Protein AF-A0A952R8V4-F1 (afdb_monomer)

Sequence (215 aa):
MGPVTSKQLRRLVESTWLELTPWLGNRAKLFELPHPEQQVLFELGYRLRENIRSLSSDPNWDRLYFDASTASSPLVHAREAPDRRPHLRIETRKLLGVPQASREHPDLAIELAVLRACPELVDYDDDGYPRLQRWTPISMLAQGRSLDESVAYLTQLGRQGVEGYLFVLYSNLAARVTSVDTRNIASWASWLPVEVNGARVSGLTWTSRHFKPRA

Solvent-accessible surface area (backbone atoms only — not comparable to full-atom values): 12730 Å² total; per-residue (Å²): 133,75,58,59,47,74,69,55,53,49,52,49,52,54,49,49,48,60,64,44,44,30,60,50,54,76,38,67,71,50,72,72,44,90,62,35,50,58,59,51,50,50,53,50,52,52,51,46,50,56,58,46,41,77,72,41,95,49,87,81,73,80,51,74,45,72,48,53,84,48,73,70,69,96,79,76,88,70,86,91,72,82,73,52,70,55,36,42,34,35,58,44,47,80,52,45,70,48,79,90,67,97,61,102,67,54,54,31,41,38,41,62,44,70,44,52,59,58,68,91,71,78,49,59,43,98,87,71,47,46,71,88,44,100,58,84,76,60,53,65,69,61,52,48,52,54,49,53,51,53,52,52,50,36,52,52,41,5,71,74,60,16,35,23,37,40,39,36,39,40,37,29,84,66,78,64,83,51,75,65,52,52,54,60,61,56,73,74,53,79,71,42,75,29,50,39,99,88,40,74,38,84,47,36,34,32,38,74,48,80,34,66,43,70,132

pLDDT: mean 71.55, std 15.73, range [29.42, 93.5]

Foldseek 3Di:
DAFQDPVNLVVLLVVLVLVLLQVVLVCLVCLLDQQSQVVSVVSSLVSSLVSVCVVAPDVPDDQWDWPCVQVDDPPPPDDDDPRPRIKIAGARCVSRVHPPDDDPHHQEIEAEQEAEDAQPDQCADPVGHRPVGPYHDDDNVNSLVSVVVLVVVQQVVLQVQHKYKYKYKWFYPVLDQDPVNVVSVVVVDDWDFRDHPNHTRRRITIDMDIRHRDD

Mean predicted aligned error: 10.77 Å

Structure (mmCIF, N/CA/C/O backbone):
data_AF-A0A952R8V4-F1
#
_entry.id   AF-A0A952R8V4-F1
#
loop_
_atom_site.group_PDB
_atom_site.id
_atom_site.type_symbol
_atom_site.label_atom_id
_atom_site.label_alt_id
_atom_site.label_comp_id
_atom_site.label_asym_id
_atom_site.label_entity_id
_atom_site.label_seq_id
_atom_site.pdbx_PDB_ins_code
_atom_site.Cartn_x
_atom_site.Cartn_y
_atom_site.Cartn_z
_atom_site.occupancy
_atom_site.B_iso_or_equiv
_atom_site.auth_seq_id
_atom_site.auth_comp_id
_atom_site.auth_asym_id
_atom_site.auth_atom_id
_atom_site.pdbx_PDB_model_num
ATOM 1 N N . MET A 1 1 ? 9.732 7.764 -28.795 1.00 54.06 1 MET A N 1
ATOM 2 C CA . MET A 1 1 ? 10.025 7.566 -27.359 1.00 54.06 1 MET A CA 1
ATOM 3 C C . MET A 1 1 ? 10.733 6.228 -27.218 1.00 54.06 1 MET A C 1
ATOM 5 O O . MET A 1 1 ? 10.348 5.302 -27.917 1.00 54.06 1 MET A O 1
ATOM 9 N N . GLY A 1 2 ? 11.820 6.157 -26.444 1.00 54.28 2 GLY A N 1
ATOM 10 C CA . GLY A 1 2 ? 12.528 4.893 -26.198 1.00 54.28 2 GLY A CA 1
ATOM 11 C C . GLY A 1 2 ? 11.755 3.983 -25.233 1.00 54.28 2 GLY A C 1
ATOM 12 O O . GLY A 1 2 ? 10.787 4.449 -24.629 1.00 54.28 2 GLY A O 1
ATOM 13 N N . PRO A 1 3 ? 12.167 2.713 -25.076 1.00 63.56 3 PRO A N 1
ATOM 14 C CA . PRO A 1 3 ? 11.554 1.809 -24.110 1.00 63.56 3 PRO A CA 1
ATOM 15 C C . PRO A 1 3 ? 11.656 2.380 -22.691 1.00 63.56 3 PRO A C 1
ATOM 17 O O . PRO A 1 3 ? 12.665 2.992 -22.326 1.00 63.56 3 PRO A O 1
ATOM 20 N N . VAL A 1 4 ? 10.610 2.174 -21.888 1.00 67.38 4 VAL A N 1
ATOM 21 C CA . VAL A 1 4 ? 10.634 2.509 -20.457 1.00 67.38 4 VAL A CA 1
ATOM 22 C C . VAL A 1 4 ? 11.780 1.718 -19.813 1.00 67.38 4 VAL A C 1
ATOM 24 O O . VAL A 1 4 ? 12.114 0.629 -20.257 1.00 67.38 4 VAL A O 1
ATOM 27 N N . THR A 1 5 ? 12.440 2.256 -18.793 1.00 73.12 5 THR A N 1
ATOM 28 C CA . THR A 1 5 ? 13.481 1.546 -18.027 1.00 73.12 5 THR A CA 1
ATOM 29 C C . THR A 1 5 ? 12.949 1.144 -16.652 1.00 73.12 5 THR A C 1
ATOM 31 O O . THR A 1 5 ? 12.085 1.832 -16.107 1.00 73.12 5 THR A O 1
ATOM 34 N N . SER A 1 6 ? 13.513 0.112 -16.011 1.00 73.38 6 SER A N 1
ATOM 35 C CA . SER A 1 6 ? 13.136 -0.268 -14.631 1.00 73.38 6 SER A CA 1
ATOM 36 C C . SER A 1 6 ? 13.289 0.897 -13.644 1.00 73.38 6 SER A C 1
ATOM 38 O O . SER A 1 6 ? 12.486 1.078 -12.735 1.00 73.38 6 SER A O 1
ATOM 40 N N . LYS A 1 7 ? 14.277 1.776 -13.867 1.00 81.00 7 LYS A N 1
ATOM 41 C CA . LYS A 1 7 ? 14.461 3.002 -13.076 1.00 81.00 7 LYS A CA 1
ATOM 42 C C . LYS A 1 7 ? 13.316 4.004 -13.262 1.00 81.00 7 LYS A C 1
ATOM 44 O O . LYS A 1 7 ? 12.927 4.654 -12.294 1.00 81.00 7 LYS A O 1
ATOM 49 N N . GLN A 1 8 ? 12.807 4.167 -14.484 1.00 81.94 8 GLN A N 1
ATOM 50 C CA . GLN A 1 8 ? 11.647 5.024 -14.749 1.00 81.94 8 GLN A CA 1
ATOM 51 C C . GLN A 1 8 ? 10.378 4.426 -14.147 1.00 81.94 8 GLN A C 1
ATOM 53 O O . GLN A 1 8 ? 9.638 5.153 -13.495 1.00 81.94 8 GLN A O 1
ATOM 58 N N . LEU A 1 9 ? 10.179 3.113 -14.281 1.00 79.19 9 LEU A N 1
ATOM 59 C CA . LEU A 1 9 ? 9.047 2.411 -13.678 1.00 79.19 9 LEU A CA 1
ATOM 60 C C . LEU A 1 9 ? 9.041 2.547 -12.149 1.00 79.19 9 LEU A C 1
ATOM 62 O O . LEU A 1 9 ? 8.014 2.867 -11.566 1.00 79.19 9 LEU A O 1
ATOM 66 N N . ARG A 1 10 ? 10.200 2.395 -11.503 1.00 83.38 10 ARG A N 1
ATOM 67 C CA . ARG A 1 10 ? 10.364 2.634 -10.063 1.00 83.38 10 ARG A CA 1
ATOM 68 C C . ARG A 1 10 ? 9.923 4.029 -9.646 1.00 83.38 10 ARG A C 1
ATOM 70 O O . ARG A 1 10 ? 9.101 4.170 -8.749 1.00 83.38 10 ARG A O 1
ATOM 77 N N . ARG A 1 11 ? 10.449 5.053 -10.322 1.00 88.12 11 ARG A N 1
ATOM 78 C CA . ARG A 1 11 ? 10.087 6.448 -10.039 1.00 88.12 11 ARG A CA 1
ATOM 79 C C . ARG A 1 11 ? 8.596 6.688 -10.223 1.00 88.12 11 ARG A C 1
ATOM 81 O O . ARG A 1 11 ? 8.016 7.419 -9.436 1.00 88.12 11 ARG A O 1
ATOM 88 N N . LEU A 1 12 ? 8.001 6.058 -11.233 1.00 89.44 12 LEU A N 1
ATOM 89 C CA . LEU A 1 12 ? 6.574 6.142 -11.503 1.00 89.44 12 LEU A CA 1
ATOM 90 C C . LEU A 1 12 ? 5.739 5.515 -10.387 1.00 89.44 12 LEU A C 1
ATOM 92 O O . LEU A 1 12 ? 4.734 6.080 -9.975 1.00 89.44 12 LEU A O 1
ATOM 96 N N . VAL A 1 13 ? 6.145 4.348 -9.894 1.00 90.06 13 VAL A N 1
ATOM 97 C CA . VAL A 1 13 ? 5.454 3.650 -8.804 1.00 90.06 13 VAL A CA 1
ATOM 98 C C . VAL A 1 13 ? 5.544 4.454 -7.512 1.00 90.06 13 VAL A C 1
ATOM 100 O O . VAL A 1 13 ? 4.526 4.678 -6.861 1.00 90.06 13 VAL A O 1
ATOM 103 N N . GLU A 1 14 ? 6.736 4.950 -7.182 1.00 89.94 14 GLU A N 1
ATOM 104 C CA . GLU A 1 14 ? 6.959 5.821 -6.027 1.00 89.94 14 GLU A CA 1
ATOM 105 C C . GLU A 1 14 ? 6.158 7.128 -6.142 1.00 89.94 14 GLU A C 1
ATOM 107 O O . GLU A 1 14 ? 5.474 7.501 -5.192 1.00 89.94 14 GLU A O 1
ATOM 112 N N . SER A 1 15 ? 6.168 7.800 -7.301 1.00 91.75 15 SER A N 1
ATOM 113 C CA . SER A 1 15 ? 5.413 9.046 -7.497 1.00 91.75 15 SER A CA 1
ATOM 114 C C . SER A 1 15 ? 3.908 8.814 -7.433 1.00 91.75 15 SER A C 1
ATOM 116 O O . SER A 1 15 ? 3.206 9.552 -6.750 1.00 91.75 15 SER A O 1
ATOM 118 N N . THR A 1 16 ? 3.415 7.746 -8.064 1.00 93.50 16 THR A N 1
ATOM 119 C CA . THR A 1 16 ? 1.987 7.408 -8.057 1.00 93.50 16 THR A CA 1
ATOM 120 C C . THR A 1 16 ? 1.508 7.079 -6.645 1.00 93.50 16 THR A C 1
ATOM 122 O O . THR A 1 16 ? 0.415 7.482 -6.248 1.00 93.50 16 THR A O 1
ATOM 125 N N . TRP A 1 17 ? 2.330 6.386 -5.852 1.00 92.62 17 TRP A N 1
ATOM 126 C CA . TRP A 1 17 ? 2.036 6.153 -4.443 1.00 92.62 17 TRP A CA 1
ATOM 127 C C . TRP A 1 17 ? 1.991 7.464 -3.648 1.00 92.62 17 TRP A C 1
ATOM 129 O O . TRP A 1 17 ? 1.030 7.712 -2.919 1.00 92.62 17 TRP A O 1
ATOM 139 N N . LEU A 1 18 ? 2.981 8.341 -3.830 1.00 90.00 18 LEU A N 1
ATOM 140 C CA . LEU A 1 18 ? 3.010 9.652 -3.177 1.00 90.00 18 LEU A CA 1
ATOM 141 C C . LEU A 1 18 ? 1.796 10.514 -3.554 1.00 90.00 18 LEU A C 1
ATOM 143 O O . LEU A 1 18 ? 1.233 11.161 -2.680 1.00 90.00 18 LEU A O 1
ATOM 147 N N . GLU A 1 19 ? 1.327 10.467 -4.800 1.00 90.62 19 GLU A N 1
ATOM 148 C CA . GLU A 1 19 ? 0.097 11.140 -5.251 1.00 90.62 19 GLU A CA 1
ATOM 149 C C . GLU A 1 19 ? -1.181 10.524 -4.660 1.00 90.62 19 GLU A C 1
ATOM 151 O O . GLU A 1 19 ? -2.186 11.216 -4.457 1.00 90.62 19 GLU A O 1
ATOM 156 N N . LEU A 1 20 ? -1.174 9.213 -4.410 1.00 91.75 20 LEU A N 1
ATOM 157 C CA . LEU A 1 20 ? -2.295 8.486 -3.824 1.00 91.75 20 LEU A CA 1
ATOM 158 C C . LEU A 1 20 ? -2.437 8.764 -2.321 1.00 91.75 20 LEU A C 1
ATOM 160 O O . LEU A 1 20 ? -3.557 8.882 -1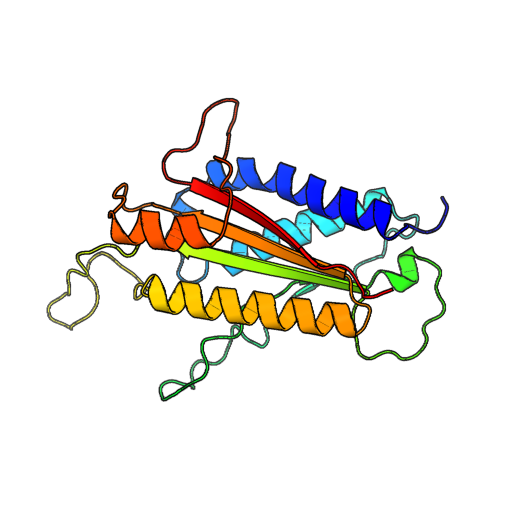.824 1.00 91.75 20 LEU A O 1
ATOM 164 N N . THR A 1 21 ? -1.331 8.896 -1.583 1.00 88.50 21 THR A N 1
ATOM 165 C CA . THR A 1 21 ? -1.388 9.031 -0.115 1.00 88.50 21 THR A CA 1
ATOM 166 C C . THR A 1 21 ? -2.237 10.217 0.393 1.00 88.50 21 THR A C 1
ATOM 168 O O . THR A 1 21 ? -3.061 9.980 1.280 1.00 88.50 21 THR A O 1
ATOM 171 N N . PRO A 1 22 ? -2.208 11.439 -0.186 1.00 87.88 22 PRO A N 1
ATOM 172 C CA . PRO A 1 22 ? -3.130 12.513 0.204 1.00 87.88 22 PRO A CA 1
ATOM 173 C C . PRO A 1 22 ? -4.601 12.196 -0.107 1.00 87.88 22 PRO A C 1
ATOM 175 O O . PRO A 1 22 ? -5.515 12.558 0.636 1.00 87.88 22 PRO A O 1
ATOM 178 N N . TRP A 1 23 ? -4.876 11.489 -1.204 1.00 89.19 23 TRP A N 1
ATOM 179 C CA . TRP A 1 23 ? -6.239 11.072 -1.552 1.00 89.19 23 TRP A CA 1
ATOM 180 C C . TRP A 1 23 ? -6.808 10.078 -0.528 1.00 89.19 23 TRP A C 1
ATOM 182 O O . TRP A 1 23 ? -8.004 10.135 -0.225 1.00 89.19 23 TRP A O 1
ATOM 192 N N . LEU A 1 24 ? -5.951 9.221 0.042 1.00 89.56 24 LEU A N 1
ATOM 193 C CA . LEU A 1 24 ? -6.304 8.301 1.12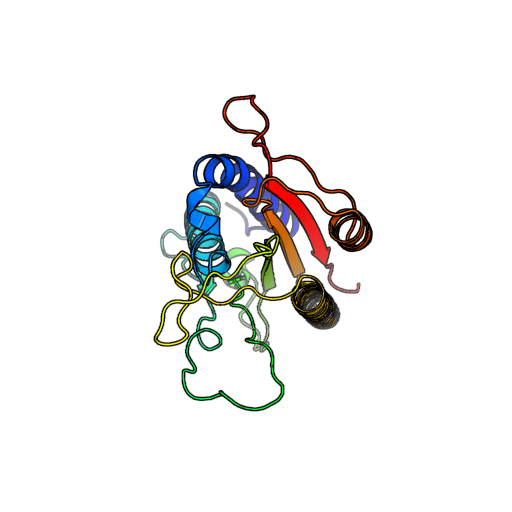9 1.00 89.56 24 LEU A CA 1
ATOM 194 C C . LEU A 1 24 ? -6.583 9.045 2.435 1.00 89.56 24 LEU A C 1
ATOM 196 O O . LEU A 1 24 ? -7.553 8.733 3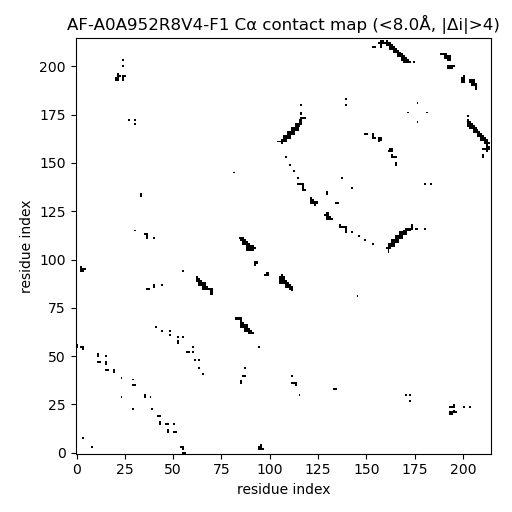.121 1.00 89.56 24 LEU A O 1
ATOM 200 N N . GLY A 1 25 ? -5.784 10.067 2.745 1.00 85.88 25 GLY A N 1
ATOM 201 C CA . GLY A 1 25 ? -5.995 10.912 3.919 1.00 85.88 25 GLY A CA 1
ATOM 202 C C . GLY A 1 25 ? -7.352 11.632 3.929 1.00 85.88 25 GLY A C 1
ATOM 203 O O . GLY A 1 25 ? -7.946 11.818 4.986 1.00 85.88 25 GLY A O 1
ATOM 204 N N . ASN A 1 26 ? -7.896 11.955 2.750 1.00 86.50 26 ASN A N 1
ATOM 205 C CA . ASN A 1 26 ? -9.242 12.522 2.590 1.00 86.50 26 ASN A CA 1
ATOM 206 C C . ASN A 1 26 ? -10.382 11.494 2.730 1.00 86.50 26 ASN A C 1
ATOM 208 O O . ASN A 1 26 ? -11.556 11.862 2.706 1.00 86.50 26 ASN A O 1
ATOM 212 N N . ARG A 1 27 ? -10.067 10.198 2.839 1.00 87.00 27 ARG A N 1
ATOM 213 C CA . ARG A 1 27 ? -11.041 9.099 2.872 1.00 87.00 27 ARG A CA 1
ATOM 214 C C . ARG A 1 27 ? -10.872 8.240 4.115 1.00 87.00 27 ARG A C 1
ATOM 216 O O . ARG A 1 27 ? -10.745 7.026 4.016 1.00 87.00 27 ARG A O 1
ATOM 223 N N . ALA A 1 28 ? -10.943 8.850 5.295 1.00 75.75 28 ALA A N 1
ATOM 224 C CA . ALA A 1 28 ? -10.857 8.119 6.563 1.00 75.75 28 ALA A CA 1
ATOM 225 C C . ALA A 1 28 ? -11.823 6.912 6.629 1.00 75.75 28 ALA A C 1
ATOM 227 O O . ALA A 1 28 ? -11.421 5.822 7.027 1.00 75.75 28 ALA A O 1
ATOM 228 N N . LYS A 1 29 ? -13.052 7.063 6.110 1.00 79.25 29 LYS A N 1
ATOM 229 C CA . LYS A 1 29 ? -14.065 5.991 6.063 1.00 79.25 29 LYS A CA 1
ATOM 230 C C . LYS A 1 29 ? -13.691 4.793 5.185 1.00 79.25 29 LYS A C 1
ATOM 232 O O . LYS A 1 29 ? -14.264 3.724 5.348 1.00 79.25 29 LYS A O 1
ATOM 237 N N . LEU A 1 30 ? -12.736 4.935 4.259 1.00 84.75 30 LEU A N 1
ATOM 238 C CA . LEU A 1 30 ? -12.254 3.808 3.452 1.00 84.75 30 LEU A CA 1
ATOM 239 C C . LEU A 1 30 ? -11.695 2.701 4.350 1.00 84.75 30 LEU A C 1
ATOM 241 O O . LEU A 1 30 ? -11.883 1.526 4.057 1.00 84.75 30 LEU A O 1
ATOM 245 N N . PHE A 1 31 ? -11.059 3.062 5.465 1.00 81.50 31 PHE A N 1
ATOM 246 C CA . PHE A 1 31 ? -10.441 2.104 6.382 1.00 81.50 31 PHE A CA 1
ATOM 247 C C . PHE A 1 31 ? -11.451 1.398 7.307 1.00 81.50 31 PHE A C 1
ATOM 249 O O . PHE A 1 31 ? -11.086 0.436 7.987 1.00 81.50 31 PHE A O 1
ATOM 256 N N . GLU A 1 32 ? -12.722 1.818 7.282 1.00 77.25 32 GLU A N 1
ATOM 257 C CA . GLU A 1 32 ? -13.848 1.141 7.943 1.00 77.25 32 GLU A CA 1
ATOM 258 C C . GLU A 1 32 ? -14.401 -0.031 7.113 1.00 77.25 32 GLU A C 1
ATOM 260 O O . GLU A 1 32 ? -15.166 -0.841 7.637 1.00 77.25 32 GLU A O 1
ATOM 265 N N . LEU A 1 33 ? -14.025 -0.140 5.830 1.00 77.62 33 LEU A N 1
ATOM 266 C CA . LEU A 1 33 ? -14.436 -1.242 4.955 1.00 77.62 33 LEU A CA 1
ATOM 267 C C . LEU A 1 33 ? -13.859 -2.585 5.442 1.00 77.62 33 LEU A C 1
ATOM 269 O O . LEU A 1 33 ? -12.814 -2.591 6.084 1.00 77.62 33 LEU A O 1
ATOM 273 N N . PRO A 1 34 ? -14.458 -3.742 5.105 1.00 73.75 34 PRO A N 1
ATOM 274 C CA . PRO A 1 34 ? -13.883 -5.047 5.452 1.00 73.75 34 PRO A CA 1
ATOM 275 C C . PRO A 1 34 ? -12.489 -5.268 4.838 1.00 73.75 34 PRO A C 1
ATOM 277 O O . PRO A 1 34 ? -11.565 -5.659 5.555 1.00 73.75 34 PRO A O 1
ATOM 280 N N . HIS A 1 35 ? -12.335 -4.909 3.556 1.00 75.88 35 HIS A N 1
ATOM 281 C CA . HIS A 1 35 ? -11.120 -5.079 2.744 1.00 75.88 35 HIS A CA 1
ATOM 282 C C . HIS A 1 35 ? -10.644 -3.745 2.136 1.00 75.88 35 HIS A C 1
ATOM 284 O O . HIS A 1 35 ? -10.730 -3.545 0.919 1.00 75.88 35 HIS A O 1
ATOM 290 N N . PRO A 1 36 ? -10.182 -2.780 2.954 1.00 81.06 36 PRO A N 1
ATOM 291 C CA . PRO A 1 36 ? -9.735 -1.476 2.465 1.00 81.06 36 PRO A CA 1
ATOM 292 C C . PRO A 1 36 ? -8.596 -1.591 1.444 1.00 81.06 36 PRO A C 1
ATOM 294 O O . PRO A 1 36 ? -8.536 -0.810 0.496 1.00 81.06 36 PRO A O 1
ATOM 297 N N . GLU A 1 37 ? -7.724 -2.589 1.596 1.00 82.38 37 GLU A N 1
ATOM 298 C CA . GLU A 1 37 ? -6.598 -2.867 0.708 1.00 82.38 37 GLU A CA 1
ATOM 299 C C . GLU A 1 37 ? -7.014 -3.028 -0.759 1.00 82.38 37 GLU A C 1
ATOM 301 O O . GLU A 1 37 ? -6.308 -2.545 -1.643 1.00 82.38 37 GLU A O 1
ATOM 306 N N . GLN A 1 38 ? -8.181 -3.620 -1.032 1.00 81.00 38 GLN A N 1
ATOM 307 C CA . GLN A 1 38 ? -8.691 -3.797 -2.394 1.00 81.00 38 GLN A CA 1
ATOM 308 C C . GLN A 1 38 ? -8.974 -2.453 -3.059 1.00 81.00 38 GLN A C 1
ATOM 310 O O . GLN A 1 38 ? -8.539 -2.209 -4.183 1.00 81.00 38 GLN A O 1
ATOM 315 N N . GLN A 1 39 ? -9.661 -1.557 -2.348 1.00 85.31 39 GLN A N 1
ATOM 316 C CA . GLN A 1 39 ? -10.002 -0.238 -2.869 1.00 85.31 39 GLN A CA 1
ATOM 317 C C . GLN A 1 39 ? -8.749 0.617 -3.092 1.00 85.31 39 GLN A C 1
ATOM 319 O O . GLN A 1 39 ? -8.663 1.335 -4.089 1.00 85.31 39 GLN A O 1
ATOM 324 N N . VAL A 1 40 ? -7.767 0.531 -2.187 1.00 87.81 40 VAL A N 1
ATOM 325 C CA . VAL A 1 40 ? -6.491 1.244 -2.340 1.00 87.81 40 VAL A CA 1
ATOM 326 C C . VAL A 1 40 ? -5.701 0.707 -3.532 1.00 87.81 40 VAL A C 1
ATOM 328 O O . VAL A 1 40 ? -5.197 1.497 -4.326 1.00 87.81 40 VAL A O 1
ATOM 331 N N . LEU A 1 41 ? -5.606 -0.615 -3.691 1.00 85.69 41 LEU A N 1
ATOM 332 C CA . LEU A 1 41 ? -4.908 -1.223 -4.826 1.00 85.69 41 LEU A CA 1
ATOM 333 C C . LEU A 1 41 ? -5.604 -0.941 -6.157 1.00 85.69 41 LEU A C 1
ATOM 335 O O . LEU A 1 41 ? -4.921 -0.738 -7.158 1.00 85.69 41 LEU A O 1
ATOM 339 N N . PHE A 1 42 ? -6.937 -0.893 -6.177 1.00 85.25 42 PHE A N 1
ATOM 340 C CA . PHE A 1 42 ? -7.693 -0.515 -7.367 1.00 85.25 42 PHE A CA 1
ATOM 341 C C . PHE A 1 42 ? -7.378 0.922 -7.793 1.00 85.25 42 PHE A C 1
ATOM 343 O O . PHE A 1 42 ? -7.048 1.163 -8.953 1.00 85.25 42 PHE A O 1
ATOM 350 N N . GLU A 1 43 ? -7.411 1.867 -6.851 1.00 90.25 43 GLU A N 1
ATOM 351 C CA . GLU A 1 43 ? -7.067 3.267 -7.115 1.00 90.25 43 GLU A CA 1
ATOM 352 C C . GLU A 1 43 ? -5.592 3.416 -7.531 1.00 90.25 43 GLU A C 1
ATOM 354 O O . GLU A 1 43 ? -5.283 4.135 -8.483 1.00 90.25 43 GLU A O 1
ATOM 359 N N . LEU A 1 44 ? -4.674 2.698 -6.873 1.00 90.56 44 LEU A N 1
ATOM 360 C CA . LEU A 1 44 ? -3.262 2.659 -7.256 1.00 90.56 44 LEU A CA 1
ATOM 361 C C . LEU A 1 44 ? -3.094 2.134 -8.686 1.00 90.56 44 LEU A C 1
ATOM 363 O O . LEU A 1 44 ? -2.401 2.750 -9.491 1.00 90.56 44 LEU A O 1
ATOM 367 N N . GLY A 1 45 ? -3.755 1.025 -9.020 1.00 87.44 45 GLY A N 1
ATOM 368 C CA . GLY A 1 45 ? -3.731 0.437 -10.355 1.00 87.44 45 GLY A CA 1
ATOM 369 C C . GLY A 1 45 ? -4.306 1.368 -11.419 1.00 87.44 45 GLY A C 1
ATOM 370 O O . GLY A 1 45 ? -3.721 1.498 -12.492 1.00 87.44 45 GLY A O 1
ATOM 371 N N . TYR A 1 46 ? -5.401 2.068 -11.115 1.00 87.56 46 TYR A N 1
ATOM 372 C CA . TYR A 1 46 ? -5.980 3.076 -12.001 1.00 87.56 46 TYR A CA 1
ATOM 373 C C . TYR A 1 46 ? -4.979 4.196 -12.316 1.00 87.56 46 TYR A C 1
ATOM 375 O O . TYR A 1 46 ? -4.714 4.474 -13.484 1.00 87.56 46 TYR A O 1
ATOM 383 N N . ARG A 1 47 ? -4.358 4.792 -11.293 1.00 90.81 47 ARG A N 1
ATOM 384 C CA . ARG A 1 47 ? -3.386 5.878 -11.490 1.00 90.81 47 ARG A CA 1
ATOM 385 C C . ARG A 1 47 ? -2.118 5.409 -12.186 1.00 90.81 47 ARG A C 1
ATOM 387 O O . ARG A 1 47 ? -1.621 6.099 -13.068 1.00 90.81 47 ARG A O 1
ATOM 394 N N . LEU A 1 48 ? -1.623 4.218 -11.841 1.00 88.62 48 LEU A N 1
ATOM 395 C CA . LEU A 1 48 ? -0.490 3.605 -12.533 1.00 88.62 48 LEU A CA 1
ATOM 396 C C . LEU A 1 48 ? -0.800 3.409 -14.015 1.00 88.62 48 LEU A C 1
ATOM 398 O O . LEU A 1 48 ? 0.061 3.672 -14.845 1.00 88.62 48 LEU A O 1
ATOM 402 N N . ARG A 1 49 ? -2.020 2.993 -14.368 1.00 85.44 49 ARG A N 1
ATOM 403 C CA . ARG A 1 49 ? -2.430 2.838 -15.768 1.00 85.44 49 ARG A CA 1
ATOM 404 C C . ARG A 1 49 ? -2.332 4.156 -16.529 1.00 85.44 49 ARG A C 1
ATOM 406 O O . ARG A 1 49 ? -1.702 4.197 -17.582 1.00 85.44 49 ARG A O 1
ATOM 413 N N . GLU A 1 50 ? -2.909 5.221 -15.986 1.00 86.12 50 GLU A N 1
ATOM 414 C CA . GLU A 1 50 ? -2.886 6.552 -16.604 1.00 86.12 50 GLU A CA 1
ATOM 415 C C . GLU A 1 50 ? -1.455 7.101 -16.714 1.00 86.12 50 GLU A C 1
ATOM 417 O O . GLU A 1 50 ? -1.026 7.559 -17.777 1.00 86.12 50 GLU A O 1
ATOM 422 N N . ASN A 1 51 ? -0.666 6.954 -15.649 1.00 86.44 51 ASN A N 1
ATOM 423 C CA . ASN A 1 51 ? 0.721 7.403 -15.599 1.00 86.44 51 ASN A CA 1
ATOM 424 C C . ASN A 1 51 ? 1.646 6.591 -16.525 1.00 86.44 51 ASN A C 1
ATOM 426 O O . ASN A 1 51 ? 2.588 7.138 -17.091 1.00 86.44 51 ASN A O 1
ATOM 430 N N . ILE A 1 52 ? 1.395 5.294 -16.730 1.00 82.19 52 ILE A N 1
ATOM 431 C CA . ILE A 1 52 ? 2.161 4.481 -17.685 1.00 82.19 52 ILE A CA 1
ATOM 432 C C . ILE A 1 52 ? 1.762 4.818 -19.124 1.00 82.19 52 ILE A C 1
ATOM 434 O O . ILE A 1 52 ? 2.638 4.917 -19.982 1.00 82.19 52 ILE A O 1
ATOM 438 N N . ARG A 1 53 ? 0.471 5.037 -19.401 1.00 80.00 53 ARG A N 1
ATOM 439 C CA . ARG A 1 53 ? -0.006 5.448 -20.732 1.00 80.00 53 ARG A CA 1
ATOM 440 C C . ARG A 1 53 ? 0.618 6.759 -21.193 1.00 80.00 53 ARG A C 1
ATOM 442 O O . ARG A 1 53 ? 0.960 6.867 -22.361 1.00 80.00 53 ARG A O 1
ATOM 449 N N . SER A 1 54 ? 0.827 7.720 -20.292 1.00 78.88 54 SER A N 1
ATOM 450 C CA . SER A 1 54 ? 1.490 8.986 -20.640 1.00 78.88 54 SER A CA 1
ATOM 451 C C . SER A 1 54 ? 2.985 8.833 -20.969 1.00 78.88 54 SER A C 1
ATOM 453 O O . SER A 1 54 ? 3.549 9.668 -21.676 1.00 78.88 54 SER A O 1
ATOM 455 N N . LEU A 1 55 ? 3.625 7.758 -20.493 1.00 74.88 55 LEU A N 1
ATOM 456 C CA . LEU A 1 55 ? 5.029 7.425 -20.765 1.00 74.88 55 LEU A CA 1
ATOM 457 C C . LEU A 1 55 ? 5.212 6.448 -21.935 1.00 74.88 55 LEU A C 1
ATOM 459 O O . LEU A 1 55 ? 6.309 6.339 -22.487 1.00 74.88 55 LEU A O 1
ATOM 463 N N . SER A 1 56 ? 4.161 5.712 -22.280 1.00 71.44 56 SER A N 1
ATOM 464 C CA . SER A 1 56 ? 4.143 4.715 -23.341 1.00 71.44 56 SER A CA 1
ATOM 465 C C . SER A 1 56 ? 3.776 5.360 -24.675 1.00 71.44 56 SER A C 1
ATOM 467 O O . SER A 1 56 ? 2.861 6.170 -24.759 1.00 71.44 56 SER A O 1
ATOM 469 N N . SER A 1 57 ? 4.434 4.944 -25.757 1.00 65.88 57 SER A N 1
ATOM 470 C CA . SER A 1 57 ? 3.968 5.260 -27.114 1.00 65.88 57 SER A CA 1
ATOM 471 C C . SER A 1 57 ? 2.837 4.339 -27.594 1.00 65.88 57 SER A C 1
ATOM 473 O O . SER A 1 57 ? 2.329 4.537 -28.693 1.00 65.88 57 SER A O 1
ATOM 475 N N . ASP A 1 58 ? 2.472 3.319 -26.809 1.00 69.12 58 ASP A N 1
ATOM 476 C CA . ASP A 1 58 ? 1.348 2.416 -27.075 1.00 69.12 58 ASP A CA 1
ATOM 477 C C . ASP A 1 58 ? 0.109 2.850 -26.263 1.00 69.12 58 ASP A C 1
ATOM 479 O O . ASP A 1 58 ? 0.082 2.633 -25.044 1.00 69.12 58 ASP A O 1
ATOM 483 N N . PRO A 1 59 ? -0.919 3.435 -26.912 1.00 63.66 59 PRO A N 1
ATOM 484 C CA . PRO A 1 59 ? -2.145 3.876 -26.248 1.00 63.66 59 PRO A CA 1
ATOM 485 C C . PRO A 1 59 ? -3.025 2.711 -25.763 1.00 63.66 59 PRO A C 1
ATOM 487 O O . PRO A 1 59 ? -3.901 2.916 -24.926 1.00 63.66 59 PRO A O 1
ATOM 490 N N . ASN A 1 60 ? -2.788 1.489 -26.252 1.00 66.38 60 ASN A N 1
ATOM 491 C CA . ASN A 1 60 ? -3.560 0.294 -25.907 1.00 66.38 60 ASN A CA 1
ATOM 492 C C . ASN A 1 60 ? -2.874 -0.571 -24.842 1.00 66.38 60 ASN A C 1
ATOM 494 O O . ASN A 1 60 ? -3.306 -1.699 -24.586 1.00 66.38 60 ASN A O 1
ATOM 498 N N . TRP A 1 61 ? -1.804 -0.078 -24.213 1.00 68.75 61 TRP A N 1
ATOM 499 C CA . TRP A 1 61 ? -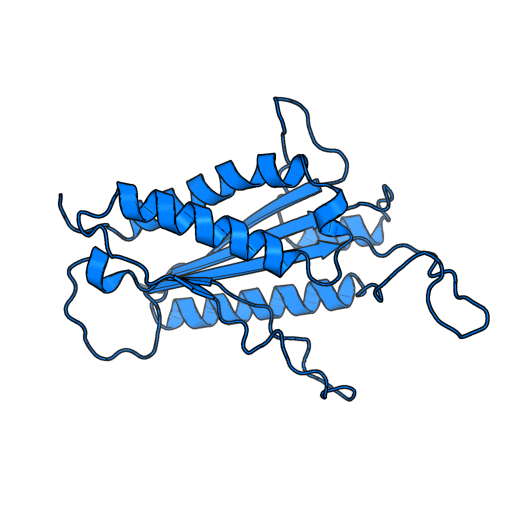1.161 -0.815 -23.137 1.00 68.75 61 TRP A CA 1
ATOM 500 C C . TRP A 1 61 ? -2.098 -0.915 -21.917 1.00 68.75 61 TRP A C 1
ATOM 502 O O . TRP A 1 61 ? -2.415 0.084 -21.268 1.00 68.75 61 TRP A O 1
ATOM 512 N N . ASP A 1 62 ? -2.539 -2.137 -21.610 1.00 68.75 62 ASP A N 1
ATOM 513 C CA . ASP A 1 62 ? -3.218 -2.499 -20.361 1.00 68.75 62 ASP A CA 1
ATOM 514 C C . ASP A 1 62 ? -2.757 -3.895 -19.913 1.00 68.75 62 ASP A C 1
ATOM 516 O O . ASP A 1 62 ? -3.317 -4.926 -20.287 1.00 68.75 62 ASP A O 1
ATOM 520 N N . ARG A 1 63 ? -1.635 -3.929 -19.187 1.00 71.44 63 ARG A N 1
ATOM 521 C CA . ARG A 1 63 ? -1.013 -5.155 -18.646 1.00 71.44 63 ARG A CA 1
ATOM 522 C C . ARG A 1 63 ? -0.828 -5.072 -17.131 1.00 71.44 63 ARG A C 1
ATOM 524 O O . ARG A 1 63 ? 0.141 -5.586 -16.568 1.00 71.44 63 ARG A O 1
ATOM 531 N N . LEU A 1 64 ? -1.760 -4.368 -16.495 1.00 71.69 64 LEU A N 1
ATOM 532 C CA . LEU A 1 64 ? -1.929 -4.322 -15.052 1.00 71.69 64 LEU A CA 1
ATOM 533 C C . LEU A 1 64 ? -2.895 -5.428 -14.659 1.00 71.69 64 LEU A C 1
ATOM 535 O O . LEU A 1 64 ? -4.085 -5.353 -14.959 1.00 71.69 64 LEU A O 1
ATOM 539 N N . TYR A 1 65 ? -2.375 -6.448 -13.989 1.00 69.31 65 TYR A N 1
ATOM 540 C CA . TYR A 1 65 ? -3.183 -7.559 -13.515 1.00 69.31 65 TYR A CA 1
ATOM 541 C C . TYR A 1 65 ? -3.405 -7.395 -12.022 1.00 69.31 65 TYR A C 1
ATOM 543 O O . TYR A 1 65 ? -2.459 -7.256 -11.244 1.00 69.31 65 TYR A O 1
ATOM 551 N N . PHE A 1 66 ? -4.675 -7.408 -11.643 1.00 63.19 66 PHE A N 1
ATOM 552 C CA . PHE A 1 66 ? -5.091 -7.493 -10.259 1.00 63.19 66 PHE A CA 1
ATOM 553 C C . PHE A 1 66 ? -5.476 -8.943 -9.987 1.00 63.19 66 PHE A C 1
ATOM 555 O O . PHE A 1 66 ? -6.472 -9.432 -10.523 1.00 63.19 66 PHE A O 1
ATOM 562 N N . ASP A 1 67 ? -4.661 -9.650 -9.209 1.00 58.84 67 ASP A N 1
ATOM 563 C CA . ASP A 1 67 ? -4.985 -11.018 -8.823 1.00 58.84 67 ASP A CA 1
ATOM 564 C C . ASP A 1 67 ? -5.986 -10.987 -7.659 1.00 58.84 67 ASP A C 1
ATOM 566 O O . ASP A 1 67 ? -5.612 -10.873 -6.494 1.00 58.84 67 ASP A O 1
ATOM 570 N N . ALA A 1 68 ? -7.277 -11.028 -8.001 1.00 48.72 68 ALA A N 1
ATOM 571 C CA . ALA A 1 68 ? -8.384 -11.129 -7.049 1.00 48.72 68 ALA A CA 1
ATOM 572 C C . ALA A 1 68 ? -8.784 -12.582 -6.745 1.00 48.72 68 ALA A C 1
ATOM 574 O O . ALA A 1 68 ? -9.727 -12.805 -5.981 1.00 48.72 68 ALA A O 1
ATOM 575 N N . SER A 1 69 ? -8.107 -13.579 -7.336 1.00 47.47 69 SER A N 1
ATOM 576 C CA . SER A 1 69 ? -8.446 -14.999 -7.130 1.00 47.47 69 SER A CA 1
ATOM 577 C C . SER A 1 69 ? -8.291 -15.434 -5.669 1.00 47.47 69 SER A C 1
ATOM 579 O O . SER A 1 69 ? -8.862 -16.431 -5.236 1.00 47.47 69 SER A O 1
ATOM 581 N N . THR A 1 70 ? -7.575 -14.635 -4.884 1.00 47.56 70 THR A N 1
ATOM 582 C CA . THR A 1 70 ? -7.359 -14.826 -3.456 1.00 47.56 70 THR A CA 1
ATOM 583 C C . THR A 1 70 ? -8.378 -14.100 -2.567 1.00 47.56 70 THR A C 1
ATOM 585 O O . THR A 1 70 ? -8.442 -14.368 -1.374 1.00 47.56 70 THR A O 1
ATOM 588 N N . ALA A 1 71 ? -9.202 -13.213 -3.136 1.00 40.00 71 ALA A N 1
ATOM 589 C CA . ALA A 1 71 ? -10.206 -12.413 -2.427 1.00 40.00 71 ALA A CA 1
ATOM 590 C C . ALA A 1 71 ? -11.602 -13.067 -2.364 1.00 40.00 71 ALA A C 1
ATOM 592 O O . ALA A 1 71 ? -12.527 -12.486 -1.802 1.00 40.00 71 ALA A O 1
ATOM 593 N N . SER A 1 72 ? -11.791 -14.234 -2.987 1.00 32.72 72 SER A N 1
ATOM 594 C CA . SER A 1 72 ? -13.123 -14.780 -3.286 1.00 32.72 72 SER A CA 1
ATOM 595 C C . SER A 1 72 ? -13.263 -16.281 -3.004 1.00 32.72 72 SER A C 1
ATOM 597 O O . SER A 1 72 ? -13.750 -17.031 -3.845 1.00 32.72 72 SER A O 1
ATOM 599 N N . SER A 1 73 ? -12.906 -16.736 -1.796 1.00 29.42 73 SER A N 1
ATOM 600 C CA . SER A 1 73 ? -13.330 -18.066 -1.324 1.00 29.42 73 SER A CA 1
ATOM 601 C C . SER A 1 73 ? -14.186 -17.972 -0.055 1.00 29.42 73 SER A C 1
ATOM 603 O O . SER A 1 73 ? -13.645 -17.880 1.044 1.00 29.42 73 SER A O 1
ATOM 605 N N . PRO A 1 74 ? -15.527 -18.042 -0.170 1.00 32.56 74 PRO A N 1
ATOM 606 C CA . PRO A 1 74 ? -16.436 -18.047 0.979 1.00 32.56 74 PRO A CA 1
ATOM 607 C C . PRO A 1 74 ? -16.464 -19.378 1.757 1.00 32.56 74 PRO A C 1
ATOM 609 O O . PRO A 1 74 ? -17.286 -19.535 2.653 1.00 32.56 74 PRO A O 1
ATOM 612 N N . LEU A 1 75 ? -15.628 -20.367 1.407 1.00 31.30 75 LEU A N 1
ATOM 613 C CA . LEU A 1 75 ? -15.734 -21.745 1.917 1.00 31.30 75 LEU A CA 1
ATOM 614 C C . LEU A 1 75 ? -14.530 -22.242 2.731 1.00 31.30 75 LEU A C 1
ATOM 616 O O . LEU A 1 75 ? -14.487 -23.419 3.075 1.00 31.30 75 LEU A O 1
ATOM 620 N N . VAL A 1 76 ? -13.583 -21.381 3.115 1.00 33.84 76 VAL A N 1
ATOM 621 C CA . VAL A 1 76 ? -12.471 -21.779 4.005 1.00 33.84 76 VAL A CA 1
ATOM 622 C C . VAL A 1 76 ? -12.661 -21.191 5.406 1.00 33.84 76 VAL A C 1
ATOM 624 O O . VAL A 1 76 ? -11.794 -20.543 5.981 1.00 33.84 76 VAL A O 1
ATOM 627 N N . HIS A 1 77 ? -13.822 -21.466 6.001 1.00 35.06 77 HIS A N 1
ATOM 628 C CA . HIS A 1 77 ? -13.965 -21.480 7.455 1.00 35.06 77 HIS A CA 1
ATOM 629 C C . HIS A 1 77 ? -13.486 -22.834 7.984 1.00 35.06 77 HIS A C 1
ATOM 631 O O . HIS A 1 77 ? -14.301 -23.712 8.231 1.00 35.06 77 HIS A O 1
ATOM 637 N N . ALA A 1 78 ? -12.172 -23.017 8.120 1.00 31.47 78 ALA A N 1
ATOM 638 C CA . ALA A 1 78 ? -11.541 -23.878 9.128 1.00 31.47 78 ALA A CA 1
ATOM 639 C C . ALA A 1 78 ? -10.064 -24.088 8.777 1.00 31.47 78 ALA A C 1
ATOM 641 O O . ALA A 1 78 ? -9.744 -24.810 7.843 1.00 31.47 78 ALA A O 1
ATOM 642 N N . ARG A 1 79 ? -9.188 -23.546 9.630 1.00 31.83 79 ARG A N 1
ATOM 643 C CA . ARG A 1 79 ? -7.773 -23.923 9.787 1.00 31.83 79 ARG A CA 1
ATOM 644 C C . ARG A 1 79 ? -6.837 -23.537 8.627 1.00 31.83 79 ARG A C 1
ATOM 646 O O . ARG A 1 79 ? -6.713 -24.225 7.627 1.00 31.83 79 ARG A O 1
ATOM 653 N N . GLU A 1 80 ? -6.086 -22.467 8.887 1.00 33.56 80 GLU A N 1
ATOM 654 C CA . GLU A 1 80 ? -4.702 -22.275 8.423 1.00 33.56 80 GLU A CA 1
ATOM 655 C C . GLU A 1 80 ? -4.469 -22.071 6.916 1.00 33.56 80 GLU A C 1
ATOM 657 O O . GLU A 1 80 ? -3.682 -22.764 6.283 1.00 33.56 80 GLU A O 1
ATOM 662 N N . ALA A 1 81 ? -5.037 -20.999 6.369 1.00 31.42 81 ALA A N 1
ATOM 663 C CA . ALA A 1 81 ? -4.281 -20.098 5.499 1.00 31.42 81 ALA A CA 1
ATOM 664 C C . ALA A 1 81 ? -4.897 -18.701 5.642 1.00 31.42 81 ALA A C 1
ATOM 666 O O . ALA A 1 81 ? -6.075 -18.549 5.318 1.00 31.42 81 ALA A O 1
ATOM 667 N N . PRO A 1 82 ? -4.186 -17.690 6.174 1.00 37.91 82 PRO A N 1
ATOM 668 C CA . PRO A 1 82 ? -4.713 -16.339 6.134 1.00 37.91 82 PRO A CA 1
ATOM 669 C C . PRO A 1 82 ? -4.845 -15.939 4.663 1.00 37.91 82 PRO A C 1
ATOM 671 O O . PRO A 1 82 ? -3.919 -16.133 3.874 1.00 37.91 82 PRO A O 1
ATOM 674 N N . ASP A 1 83 ? -6.026 -15.438 4.318 1.00 41.91 83 ASP A N 1
ATOM 675 C CA . ASP A 1 83 ? -6.383 -14.792 3.061 1.00 41.91 83 ASP A CA 1
ATOM 676 C C . ASP A 1 83 ? -5.162 -14.192 2.356 1.00 41.91 83 ASP A C 1
ATOM 678 O O . ASP A 1 83 ? -4.613 -13.167 2.780 1.00 41.91 83 ASP A O 1
ATOM 682 N N . ARG A 1 84 ? -4.702 -14.839 1.276 1.00 48.53 84 ARG A N 1
ATOM 683 C CA . ARG A 1 84 ? -3.653 -14.255 0.437 1.00 48.53 84 ARG A CA 1
ATOM 684 C C . ARG A 1 84 ? -4.198 -12.927 -0.080 1.00 48.53 84 ARG A C 1
ATOM 686 O O . ARG A 1 84 ? -5.233 -12.874 -0.736 1.00 48.53 84 ARG A O 1
ATOM 693 N N . ARG A 1 85 ? -3.552 -11.823 0.265 1.00 54.00 85 ARG A N 1
ATOM 694 C CA . ARG A 1 85 ? -4.050 -10.496 -0.100 1.00 54.00 85 ARG A CA 1
ATOM 695 C C . ARG A 1 85 ? -3.882 -10.270 -1.605 1.00 54.00 85 ARG A C 1
ATOM 697 O O . ARG A 1 85 ? -2.977 -10.848 -2.215 1.00 54.00 85 ARG A O 1
ATOM 704 N N . PRO A 1 86 ? -4.771 -9.480 -2.224 1.00 56.66 86 PRO A N 1
ATOM 705 C CA . PRO A 1 86 ? -4.637 -9.166 -3.632 1.00 56.66 86 PRO A CA 1
ATOM 706 C C . PRO A 1 86 ? -3.351 -8.377 -3.856 1.00 56.66 86 PRO A C 1
ATOM 708 O O . PRO A 1 86 ? -2.991 -7.507 -3.065 1.00 56.66 86 PRO A O 1
ATOM 711 N N . HIS A 1 87 ? -2.679 -8.664 -4.959 1.00 64.88 87 HIS A N 1
ATOM 712 C CA . HIS A 1 87 ? -1.443 -8.000 -5.338 1.00 64.88 87 HIS A CA 1
ATOM 713 C C . HIS A 1 87 ? -1.542 -7.528 -6.781 1.00 64.88 87 HIS A C 1
ATOM 715 O O . HIS A 1 87 ? -2.231 -8.122 -7.618 1.00 64.88 87 HIS A O 1
ATOM 721 N N . LEU A 1 88 ? -0.870 -6.419 -7.068 1.00 66.69 88 LEU A N 1
ATOM 722 C CA . LEU A 1 88 ? -0.857 -5.814 -8.387 1.00 66.69 88 LEU A CA 1
ATOM 723 C C . LEU A 1 88 ? 0.420 -6.232 -9.114 1.00 66.69 88 LEU A C 1
ATOM 725 O O . LEU A 1 88 ? 1.534 -5.970 -8.662 1.00 66.69 88 LEU A O 1
ATOM 729 N N . ARG A 1 89 ? 0.259 -6.907 -10.251 1.00 70.81 89 ARG A N 1
ATOM 730 C CA . ARG A 1 89 ? 1.365 -7.332 -11.114 1.00 70.81 89 ARG A CA 1
ATOM 731 C C . ARG A 1 89 ? 1.421 -6.436 -12.339 1.00 70.81 89 ARG A C 1
ATOM 733 O O . ARG A 1 89 ? 0.397 -6.201 -12.982 1.00 70.81 89 ARG A O 1
ATOM 740 N N . ILE A 1 90 ? 2.620 -5.971 -12.680 1.00 65.94 90 ILE A N 1
ATOM 741 C CA . ILE A 1 90 ? 2.852 -5.192 -13.897 1.00 65.94 90 ILE A CA 1
ATOM 742 C C . ILE A 1 90 ? 3.766 -5.985 -14.830 1.00 65.94 90 ILE A C 1
ATOM 744 O O . ILE A 1 90 ? 4.920 -6.273 -14.499 1.00 65.94 90 ILE A O 1
ATOM 748 N N . GLU A 1 91 ? 3.261 -6.315 -16.018 1.00 65.62 91 GLU A N 1
ATOM 749 C CA . GLU A 1 91 ? 4.084 -6.839 -17.111 1.00 65.62 91 GLU A CA 1
ATOM 750 C C . GLU A 1 91 ? 4.552 -5.669 -17.981 1.00 65.62 91 GLU A C 1
ATOM 752 O O . GLU A 1 91 ? 3.793 -5.088 -18.763 1.00 65.62 91 GLU A O 1
ATOM 757 N N . THR A 1 92 ? 5.823 -5.303 -17.843 1.00 57.81 92 THR A N 1
ATOM 758 C CA . THR A 1 92 ? 6.422 -4.172 -18.553 1.00 57.81 92 THR A CA 1
ATOM 759 C C . THR A 1 92 ? 7.247 -4.583 -19.765 1.00 57.81 92 THR A C 1
ATOM 761 O O . THR A 1 92 ? 7.550 -3.718 -20.568 1.00 57.81 92 THR A O 1
ATOM 764 N N . ARG A 1 93 ? 7.545 -5.865 -20.015 1.00 58.12 93 ARG A N 1
ATOM 765 C CA . ARG A 1 93 ? 8.387 -6.310 -21.154 1.00 58.12 93 ARG A CA 1
ATOM 766 C C . ARG A 1 93 ? 8.014 -5.741 -22.524 1.00 58.12 93 ARG A C 1
ATOM 768 O O . ARG A 1 93 ? 8.919 -5.419 -23.289 1.00 58.12 93 ARG A O 1
ATOM 775 N N . LYS A 1 94 ? 6.721 -5.541 -22.818 1.00 52.56 94 LYS A N 1
ATOM 776 C CA . LYS A 1 94 ? 6.289 -4.841 -24.046 1.00 52.56 94 LYS A CA 1
ATOM 777 C C . LYS A 1 94 ? 6.623 -3.339 -24.035 1.00 52.56 94 LYS A C 1
ATOM 779 O O . LYS A 1 94 ? 6.986 -2.809 -25.075 1.00 52.56 94 LYS A O 1
ATOM 784 N N . LEU A 1 95 ? 6.578 -2.680 -22.873 1.00 52.28 95 LEU A N 1
ATOM 785 C CA . LEU A 1 95 ? 7.050 -1.298 -22.669 1.00 52.28 95 LEU A CA 1
ATOM 786 C C . LEU A 1 95 ? 8.581 -1.183 -22.696 1.00 52.28 95 LEU A C 1
ATOM 788 O O . LEU A 1 95 ? 9.107 -0.148 -23.094 1.00 52.28 95 LEU A O 1
ATOM 792 N N . LEU A 1 96 ? 9.293 -2.228 -22.258 1.00 52.34 96 LEU A N 1
ATOM 793 C CA . LEU A 1 96 ? 10.759 -2.276 -22.221 1.00 52.34 96 LEU A CA 1
ATOM 794 C C . LEU A 1 96 ? 11.375 -2.708 -23.572 1.00 52.34 96 LEU A C 1
ATOM 796 O O . LEU A 1 96 ? 12.596 -2.736 -23.701 1.00 52.34 96 LEU A O 1
ATOM 800 N N . GLY A 1 97 ? 10.560 -3.074 -24.572 1.00 46.06 97 GLY A N 1
ATOM 801 C CA . GLY A 1 97 ? 11.036 -3.554 -25.877 1.00 46.06 97 GLY A CA 1
ATOM 802 C C . GLY A 1 97 ? 11.782 -4.896 -25.825 1.00 46.06 97 GLY A C 1
ATOM 803 O O . GLY A 1 97 ? 12.565 -5.198 -26.722 1.00 46.06 97 GLY A O 1
ATOM 804 N N . VAL A 1 98 ? 11.569 -5.698 -24.776 1.00 52.91 98 VAL A N 1
ATOM 805 C CA . VAL A 1 98 ? 12.244 -6.990 -24.584 1.00 52.91 98 VAL A CA 1
ATOM 806 C C . VAL A 1 98 ? 11.412 -8.093 -25.255 1.00 52.91 98 VAL A C 1
ATOM 808 O O . VAL A 1 98 ? 10.205 -8.165 -24.997 1.00 52.91 98 VAL A O 1
ATOM 811 N N . PRO A 1 99 ? 12.006 -8.968 -26.095 1.00 48.78 99 PRO A N 1
ATOM 812 C CA . PRO A 1 99 ? 11.280 -10.073 -26.713 1.00 48.78 99 PRO A CA 1
ATOM 813 C C . PRO A 1 99 ? 10.587 -10.931 -25.650 1.00 48.78 99 PRO A C 1
ATOM 815 O O . PRO A 1 99 ? 11.159 -11.195 -24.589 1.00 48.78 99 PRO A O 1
ATOM 818 N N . GLN A 1 100 ? 9.360 -11.377 -25.935 1.00 46.78 100 GLN A N 1
ATOM 819 C CA . GLN A 1 100 ? 8.595 -12.293 -25.086 1.00 46.78 100 GLN A CA 1
ATOM 820 C C . GLN A 1 100 ? 9.306 -13.658 -25.016 1.00 46.78 100 GLN A C 1
ATOM 822 O O . GLN A 1 100 ? 8.951 -14.608 -25.702 1.00 46.78 100 GLN A O 1
ATOM 827 N N . ALA A 1 101 ? 10.345 -13.768 -24.192 1.00 41.53 101 ALA A N 1
ATOM 828 C CA . ALA A 1 101 ? 10.826 -15.058 -23.739 1.00 41.53 101 ALA A CA 1
ATOM 829 C C . ALA A 1 101 ? 9.880 -15.534 -22.633 1.00 41.53 101 ALA A C 1
ATOM 831 O O . ALA A 1 101 ? 9.624 -14.800 -21.673 1.00 41.53 101 ALA A O 1
ATOM 832 N N . SER A 1 102 ? 9.363 -16.750 -22.801 1.00 44.66 102 SER A N 1
ATOM 833 C CA . SER A 1 102 ? 8.611 -17.514 -21.806 1.00 44.66 102 SER A CA 1
ATOM 834 C C . SER A 1 102 ? 9.283 -17.426 -20.425 1.00 44.66 102 SER A C 1
ATOM 836 O O . SER A 1 102 ? 10.247 -18.132 -20.141 1.00 44.66 102 SER A O 1
ATOM 838 N N . ARG A 1 103 ? 8.822 -16.516 -19.563 1.00 52.03 103 ARG A N 1
ATOM 839 C CA . ARG A 1 103 ? 9.053 -16.611 -18.118 1.00 52.03 103 ARG A CA 1
ATOM 840 C C . ARG A 1 103 ? 7.706 -16.504 -17.437 1.00 52.03 103 ARG A C 1
ATOM 842 O O . ARG A 1 103 ? 6.926 -15.620 -17.773 1.00 52.03 103 ARG A O 1
ATOM 849 N N . GLU A 1 104 ? 7.506 -17.344 -16.437 1.00 56.19 104 GLU A N 1
ATOM 850 C CA . GLU A 1 104 ? 6.289 -17.456 -15.628 1.00 56.19 104 GLU A CA 1
ATOM 851 C C . GLU A 1 104 ? 6.066 -16.268 -14.661 1.00 56.19 104 GLU A C 1
ATOM 853 O O . GLU A 1 104 ? 5.129 -16.291 -13.866 1.00 56.19 104 GLU A O 1
ATOM 858 N N . HIS A 1 105 ? 6.910 -15.224 -14.691 1.00 55.69 105 HIS A N 1
ATOM 859 C CA . HIS A 1 105 ? 6.946 -14.168 -13.668 1.00 55.69 105 HIS A CA 1
ATOM 860 C C . HIS A 1 105 ? 6.832 -12.740 -14.240 1.00 55.69 105 HIS A C 1
ATOM 862 O O . HIS A 1 105 ? 7.438 -12.467 -15.290 1.00 55.69 105 HIS A O 1
ATOM 868 N N . PRO A 1 106 ? 6.115 -11.827 -13.538 1.00 66.25 106 PRO A N 1
ATOM 869 C CA . PRO A 1 106 ? 5.973 -10.421 -13.925 1.00 66.25 106 PRO A CA 1
ATOM 870 C C . PRO A 1 106 ? 7.301 -9.667 -13.790 1.00 66.25 106 PRO A C 1
ATOM 872 O O . PRO A 1 106 ? 8.240 -10.149 -13.163 1.00 66.25 106 PRO A O 1
ATOM 875 N N . ASP A 1 107 ? 7.387 -8.463 -14.355 1.00 69.94 107 ASP A N 1
ATOM 876 C CA . ASP A 1 107 ? 8.588 -7.624 -14.213 1.00 69.94 107 ASP A CA 1
ATOM 877 C C . ASP A 1 107 ? 8.591 -6.853 -12.891 1.00 69.94 107 ASP A C 1
ATOM 879 O O . ASP A 1 107 ? 9.648 -6.585 -12.317 1.00 69.94 107 ASP A O 1
ATOM 883 N N . LEU A 1 108 ? 7.392 -6.534 -12.403 1.00 78.44 108 LEU A N 1
ATOM 884 C CA . LEU A 1 108 ? 7.164 -5.840 -11.151 1.00 78.44 108 LEU A CA 1
ATOM 885 C C . LEU A 1 108 ? 5.976 -6.458 -10.404 1.00 78.44 108 LEU A C 1
ATOM 887 O O . LEU A 1 108 ? 4.919 -6.697 -10.995 1.00 78.44 108 LEU A O 1
ATOM 891 N N . ALA A 1 109 ? 6.129 -6.641 -9.096 1.00 83.00 109 ALA A N 1
ATOM 892 C CA . ALA A 1 109 ? 5.052 -6.975 -8.174 1.00 83.00 109 ALA A CA 1
ATOM 893 C C . ALA A 1 109 ? 4.867 -5.860 -7.135 1.00 83.00 109 ALA A C 1
ATOM 895 O O . ALA A 1 109 ? 5.836 -5.354 -6.568 1.00 83.00 109 ALA A O 1
ATOM 896 N N . ILE A 1 110 ? 3.618 -5.483 -6.881 1.00 86.44 110 ILE A N 1
ATOM 897 C CA . ILE A 1 110 ? 3.226 -4.500 -5.875 1.00 86.44 110 ILE A CA 1
ATOM 898 C C . ILE A 1 110 ? 2.268 -5.169 -4.891 1.00 86.44 110 ILE A C 1
ATOM 900 O O . ILE A 1 110 ? 1.217 -5.679 -5.275 1.00 86.44 110 ILE A O 1
ATOM 904 N N . GLU A 1 111 ? 2.633 -5.124 -3.620 1.00 86.44 111 GLU A N 1
ATOM 905 C CA . GLU A 1 111 ? 1.853 -5.593 -2.481 1.00 86.44 111 GLU A CA 1
ATOM 906 C C . GLU A 1 111 ? 1.418 -4.403 -1.629 1.00 86.44 111 GLU A C 1
ATOM 908 O O . GLU A 1 111 ? 2.152 -3.418 -1.479 1.00 86.44 111 GLU A O 1
ATOM 913 N N . LEU A 1 112 ? 0.241 -4.525 -1.021 1.00 86.19 112 LEU A N 1
ATOM 914 C CA . LEU A 1 112 ? -0.260 -3.568 -0.048 1.00 86.19 112 LEU A CA 1
ATOM 915 C C . LEU A 1 112 ? -0.692 -4.289 1.225 1.00 86.19 112 LEU A C 1
ATOM 917 O O . LEU A 1 112 ? -1.571 -5.148 1.213 1.00 86.19 112 LEU A O 1
ATOM 921 N N . ALA A 1 113 ? -0.138 -3.854 2.349 1.00 84.88 113 ALA A N 1
ATOM 922 C CA . ALA A 1 113 ? -0.613 -4.227 3.667 1.00 84.88 113 ALA A CA 1
ATOM 923 C C . ALA A 1 113 ? -1.318 -3.036 4.322 1.00 84.88 113 ALA A C 1
ATOM 925 O O . ALA A 1 113 ? -0.708 -1.997 4.565 1.00 84.88 113 ALA A O 1
ATOM 926 N N . VAL A 1 114 ? -2.604 -3.194 4.636 1.00 84.19 114 VAL A N 1
ATOM 927 C CA . VAL A 1 114 ? -3.343 -2.230 5.458 1.00 84.19 114 VAL A CA 1
ATOM 928 C C . VAL A 1 114 ? -3.431 -2.774 6.876 1.00 84.19 114 VAL A C 1
ATOM 930 O O . VAL A 1 114 ? -4.015 -3.828 7.119 1.00 84.19 114 VAL A O 1
ATOM 933 N N . LEU A 1 115 ? -2.814 -2.049 7.799 1.00 81.94 115 LEU A N 1
ATOM 934 C CA . LEU A 1 115 ? -2.792 -2.322 9.222 1.00 81.94 115 LEU A CA 1
ATOM 935 C C . LEU A 1 115 ? -3.820 -1.430 9.919 1.00 81.94 115 LEU A C 1
ATOM 937 O O . LEU A 1 115 ? -3.880 -0.227 9.659 1.00 81.94 115 LEU A O 1
ATOM 941 N N . ARG A 1 116 ? -4.633 -2.000 10.804 1.00 80.38 116 ARG A N 1
ATOM 942 C CA . ARG A 1 116 ? -5.713 -1.294 11.497 1.00 80.38 116 ARG A CA 1
ATOM 943 C C . ARG A 1 116 ? -5.663 -1.553 12.988 1.00 80.38 116 ARG A C 1
ATOM 945 O O . ARG A 1 116 ? -5.575 -2.709 13.404 1.00 80.38 116 ARG A O 1
ATOM 952 N N . ALA A 1 117 ? -5.794 -0.490 13.775 1.00 73.44 117 ALA A N 1
ATOM 953 C CA . ALA A 1 117 ? -6.080 -0.631 15.195 1.00 73.44 117 ALA A CA 1
ATOM 954 C C . ALA A 1 117 ? -7.410 -1.384 15.379 1.00 73.44 117 ALA A C 1
ATOM 956 O O . ALA A 1 117 ? -8.408 -1.072 14.725 1.00 73.44 117 ALA A O 1
ATOM 957 N N . CYS A 1 118 ? -7.412 -2.387 16.254 1.00 65.94 118 CYS A N 1
ATOM 958 C CA . CYS A 1 118 ? -8.621 -3.115 16.623 1.00 65.94 118 CYS A CA 1
ATOM 959 C C . CYS A 1 118 ? -9.467 -2.236 17.562 1.00 65.94 118 CYS A C 1
ATOM 961 O O . CYS A 1 118 ? -8.928 -1.751 18.559 1.00 65.94 118 CYS A O 1
ATOM 963 N N . PRO A 1 119 ? -10.766 -2.018 17.305 1.00 60.16 119 PRO A N 1
ATOM 964 C CA . PRO A 1 119 ? -11.636 -1.402 18.297 1.00 60.16 119 PRO A CA 1
ATOM 965 C C . PRO A 1 119 ? -11.808 -2.362 19.489 1.00 60.16 119 PRO A C 1
ATOM 967 O O . PRO A 1 119 ? -12.259 -3.489 19.311 1.00 60.16 119 PRO A O 1
ATOM 970 N N . GLU A 1 120 ? -11.461 -1.927 20.704 1.00 53.09 120 GLU A N 1
ATOM 971 C CA . GLU A 1 120 ? -11.451 -2.781 21.912 1.00 53.09 120 GLU A CA 1
ATOM 972 C C . GLU A 1 120 ? -12.829 -3.294 22.362 1.00 53.09 120 GLU A C 1
ATOM 974 O O . GLU A 1 120 ? -12.898 -4.216 23.170 1.00 53.09 120 GLU A O 1
ATOM 979 N N . LEU A 1 121 ? -13.931 -2.740 21.853 1.00 54.91 121 LEU A N 1
ATOM 980 C CA . LEU A 1 121 ? -15.278 -3.174 22.215 1.00 54.91 121 LEU A CA 1
ATOM 981 C C . LEU A 1 121 ? -16.042 -3.551 20.955 1.00 54.91 121 LEU A C 1
ATOM 983 O O . LEU A 1 121 ? -16.627 -2.710 20.269 1.00 54.91 121 LEU A O 1
ATOM 987 N N . VAL A 1 122 ? -16.013 -4.845 20.656 1.00 55.44 122 VAL A N 1
ATOM 988 C CA . VAL A 1 122 ? -17.046 -5.461 19.836 1.00 55.44 122 VAL A CA 1
ATOM 989 C C . VAL A 1 122 ? -18.276 -5.545 20.738 1.00 55.44 122 VAL A C 1
ATOM 991 O O . VAL A 1 122 ? -18.379 -6.429 21.582 1.00 55.44 122 VAL A O 1
ATOM 994 N N . ASP A 1 123 ? -19.141 -4.538 20.656 1.00 56.72 123 ASP A N 1
ATOM 995 C CA . ASP A 1 123 ? -20.474 -4.608 21.252 1.00 56.72 123 ASP A CA 1
ATOM 996 C C . ASP A 1 123 ? -21.289 -5.591 20.414 1.00 56.72 123 ASP A C 1
ATOM 998 O O . ASP A 1 123 ? -21.351 -5.405 19.201 1.00 56.72 123 ASP A O 1
ATOM 1002 N N . TYR A 1 124 ? -21.848 -6.636 21.019 1.00 62.19 124 TYR A N 1
ATOM 1003 C CA . TYR A 1 124 ? -22.626 -7.659 20.319 1.00 62.19 124 TYR A CA 1
ATOM 1004 C C . TYR A 1 124 ? -24.127 -7.434 20.553 1.00 62.19 124 TYR A C 1
ATOM 1006 O O . TYR A 1 124 ? -24.554 -7.017 21.633 1.00 62.19 124 TYR A O 1
ATOM 1014 N N . ASP A 1 125 ? -24.945 -7.647 19.527 1.00 68.94 125 ASP A N 1
ATOM 1015 C CA . ASP A 1 125 ? -26.391 -7.734 19.675 1.00 68.94 125 ASP A CA 1
ATOM 1016 C C . ASP A 1 125 ? -26.795 -9.049 20.341 1.00 68.94 125 ASP A C 1
ATOM 1018 O O . ASP A 1 125 ? -25.965 -9.910 20.650 1.00 68.94 125 ASP A O 1
ATOM 1022 N N . ASP A 1 126 ? -28.090 -9.170 20.609 1.00 80.06 126 ASP A N 1
ATOM 1023 C CA . ASP A 1 126 ? -28.660 -10.337 21.277 1.00 80.06 126 ASP A CA 1
ATOM 1024 C C . ASP A 1 126 ? -28.540 -11.612 20.405 1.00 80.06 126 ASP A C 1
ATOM 1026 O O . ASP A 1 126 ? -28.655 -12.720 20.926 1.00 80.06 126 ASP A O 1
ATOM 1030 N N . ASP A 1 127 ? -28.233 -11.459 19.109 1.00 72.19 127 ASP A N 1
ATOM 1031 C CA . ASP A 1 127 ? -27.997 -12.528 18.132 1.00 72.19 127 ASP A CA 1
ATOM 1032 C C . ASP A 1 127 ? -26.496 -12.868 17.964 1.00 72.19 127 ASP A C 1
ATOM 1034 O O . ASP A 1 127 ? -26.134 -13.763 17.194 1.00 72.19 127 ASP A O 1
ATOM 1038 N N . GLY A 1 128 ? -25.604 -12.190 18.697 1.00 60.69 128 GLY A N 1
ATOM 1039 C CA . GLY A 1 128 ? -24.160 -12.426 18.667 1.00 6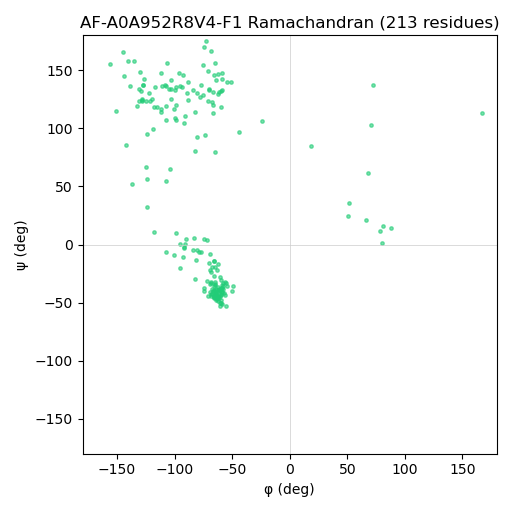0.69 128 GLY A CA 1
ATOM 1040 C C . GLY A 1 128 ? -23.423 -11.770 17.493 1.00 60.69 128 GLY A C 1
ATOM 1041 O O . GLY A 1 128 ? -22.268 -12.120 17.235 1.00 60.69 128 GLY A O 1
ATOM 1042 N N . TYR A 1 129 ? -24.037 -10.809 16.797 1.00 59.34 129 TYR A N 1
ATOM 1043 C CA . TYR A 1 129 ? -23.388 -9.989 15.770 1.00 59.34 129 TYR A CA 1
ATOM 1044 C C . TYR A 1 129 ? -22.901 -8.656 16.344 1.00 59.34 129 TYR A C 1
ATOM 1046 O O . TYR A 1 129 ? -23.533 -8.101 17.235 1.00 59.34 129 TYR A O 1
ATOM 1054 N N . PRO A 1 130 ? -21.797 -8.072 15.852 1.00 63.28 130 PRO A N 1
ATOM 1055 C CA . PRO A 1 130 ?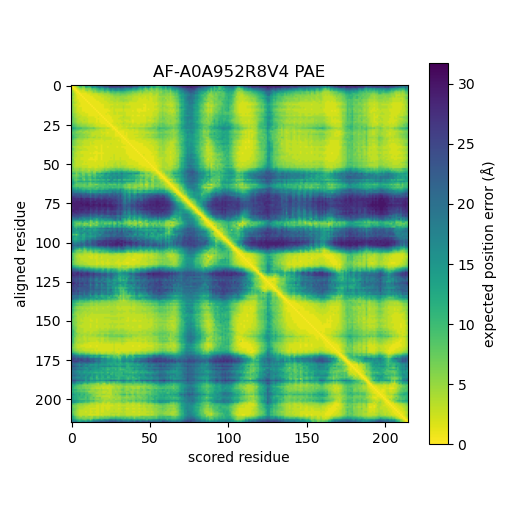 -21.355 -6.782 16.363 1.00 63.28 130 PRO A CA 1
ATOM 1056 C C . PRO A 1 130 ? -22.335 -5.633 16.029 1.00 63.28 130 PRO A C 1
ATOM 1058 O O . PRO A 1 130 ? -22.529 -5.303 14.859 1.00 63.28 130 PRO A O 1
ATOM 1061 N N . ARG A 1 131 ? -22.887 -4.942 17.039 1.00 64.31 131 ARG A N 1
ATOM 1062 C CA . ARG A 1 131 ? -23.851 -3.827 16.898 1.00 64.31 131 ARG A CA 1
ATOM 1063 C C . ARG A 1 131 ? -23.318 -2.667 16.058 1.00 64.31 131 ARG A C 1
ATOM 1065 O O . ARG A 1 131 ? -24.062 -2.044 15.304 1.00 64.31 131 ARG A O 1
ATOM 1072 N N . LEU A 1 132 ? -22.032 -2.345 16.206 1.00 64.69 132 LEU A N 1
ATOM 1073 C CA . LEU A 1 132 ? -21.399 -1.182 15.568 1.00 64.69 132 LEU A CA 1
ATOM 1074 C C . LEU A 1 132 ? -20.454 -1.551 14.416 1.00 64.69 132 LEU A C 1
ATOM 1076 O O . LEU A 1 132 ? -19.941 -0.659 13.742 1.00 64.69 132 LEU A O 1
ATOM 1080 N N . GLN A 1 133 ? -20.194 -2.841 14.183 1.00 62.31 133 GLN A N 1
ATOM 1081 C CA . GLN A 1 133 ? -19.156 -3.292 13.253 1.00 62.31 133 GLN A CA 1
ATOM 1082 C C . GLN A 1 133 ? -19.717 -4.307 12.259 1.00 62.31 133 GLN A C 1
ATOM 1084 O O . GLN A 1 133 ? -20.218 -5.363 12.614 1.00 62.31 133 GLN A O 1
ATOM 1089 N N . ARG A 1 134 ? -19.586 -4.013 10.964 1.00 63.22 134 ARG A N 1
ATOM 1090 C CA . ARG A 1 134 ? -20.032 -4.923 9.893 1.00 63.22 134 ARG A CA 1
ATOM 1091 C C . ARG A 1 134 ? -19.004 -6.011 9.551 1.00 63.22 134 ARG A C 1
ATOM 1093 O O . ARG A 1 134 ? -19.173 -6.712 8.560 1.00 63.22 134 ARG A O 1
ATOM 1100 N N . TRP A 1 135 ? -17.911 -6.098 10.307 1.00 65.25 135 TRP A N 1
ATOM 1101 C CA . TRP A 1 135 ? -16.796 -7.015 10.075 1.00 65.25 135 TRP A CA 1
ATOM 1102 C C . TRP A 1 135 ? -16.036 -7.276 11.380 1.00 65.25 135 TRP A C 1
ATOM 1104 O O . TRP A 1 135 ? -16.063 -6.451 12.292 1.00 65.25 135 TRP A O 1
ATOM 1114 N N . THR A 1 136 ? -15.346 -8.414 11.464 1.00 64.12 136 THR A N 1
ATOM 1115 C CA . THR A 1 136 ? -14.581 -8.802 12.656 1.00 64.12 136 THR A CA 1
ATOM 1116 C C . THR A 1 136 ? -13.150 -8.253 12.598 1.00 64.12 136 THR A C 1
ATOM 1118 O O . THR A 1 136 ? -12.425 -8.558 11.646 1.00 64.12 136 THR A O 1
ATOM 1121 N N . PRO A 1 137 ? -12.696 -7.495 13.612 1.00 65.56 137 PRO A N 1
ATOM 1122 C CA . PRO A 1 137 ? -11.325 -7.002 13.679 1.00 65.56 137 PRO A CA 1
ATOM 1123 C C . PRO A 1 137 ? -10.270 -8.116 13.663 1.00 65.56 137 PRO A C 1
ATOM 1125 O O . PRO A 1 137 ? -10.343 -9.072 14.434 1.00 65.56 137 PRO A O 1
ATOM 1128 N N . ILE A 1 138 ? -9.235 -7.967 12.830 1.00 72.50 138 ILE A N 1
ATOM 1129 C CA . ILE A 1 138 ? -8.054 -8.843 12.858 1.00 72.50 138 ILE A CA 1
ATOM 1130 C C . ILE A 1 138 ? -7.099 -8.314 13.933 1.00 72.50 138 ILE A C 1
ATOM 1132 O O . ILE A 1 138 ? -6.796 -7.122 13.962 1.00 72.50 138 ILE A O 1
ATOM 1136 N N . SER A 1 139 ? -6.577 -9.177 14.805 1.00 72.12 139 SER A N 1
ATOM 1137 C CA . SER A 1 139 ? -5.615 -8.746 15.829 1.00 72.12 139 SER A CA 1
ATOM 1138 C C . SER A 1 139 ? -4.324 -8.197 15.205 1.00 72.12 139 SER A C 1
ATOM 1140 O O . SER A 1 139 ? -3.862 -8.689 14.174 1.00 72.12 139 SER A O 1
ATOM 1142 N N . MET A 1 140 ? -3.690 -7.209 15.848 1.00 74.25 140 MET A N 1
ATOM 1143 C CA . MET A 1 140 ? -2.424 -6.631 15.364 1.00 74.25 140 MET A CA 1
ATOM 1144 C C . MET A 1 140 ? -1.316 -7.680 15.188 1.00 74.25 140 MET A C 1
ATOM 1146 O O . MET A 1 140 ? -0.512 -7.578 14.264 1.00 74.25 140 MET A O 1
ATOM 1150 N N . LEU A 1 141 ? -1.305 -8.729 16.018 1.00 73.75 141 LEU A N 1
ATOM 1151 C CA . LEU A 1 141 ? -0.373 -9.851 15.881 1.00 73.75 141 LEU A CA 1
ATOM 1152 C C . LEU A 1 141 ? -0.597 -10.631 14.576 1.00 73.75 141 LEU A C 1
ATOM 1154 O O . LEU A 1 141 ? 0.363 -10.940 13.873 1.00 73.75 141 LEU A O 1
ATOM 1158 N N . ALA A 1 142 ? -1.851 -10.946 14.240 1.00 74.88 142 ALA A N 1
ATOM 1159 C CA . ALA A 1 142 ? -2.180 -11.650 13.002 1.00 74.88 142 ALA A CA 1
ATOM 1160 C C . ALA A 1 142 ? -1.904 -10.777 11.765 1.00 74.88 142 AL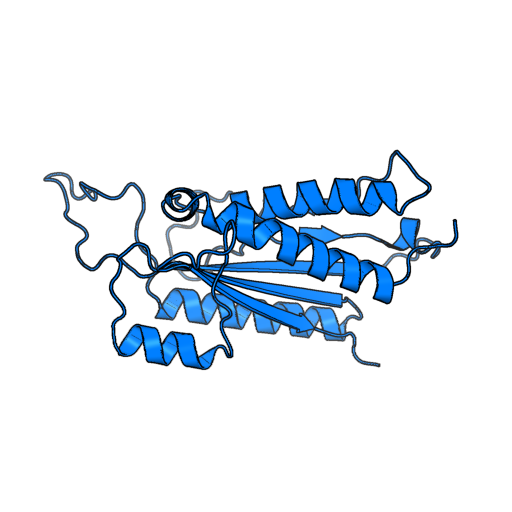A A C 1
ATOM 1162 O O . ALA A 1 142 ? -1.365 -11.267 10.774 1.00 74.88 142 ALA A O 1
ATOM 1163 N N . GLN A 1 143 ? -2.187 -9.473 11.848 1.00 79.25 143 GLN A N 1
ATOM 1164 C CA . GLN A 1 143 ? -1.830 -8.516 10.797 1.00 79.25 143 GLN A CA 1
ATOM 1165 C C . GLN A 1 143 ? -0.308 -8.442 10.580 1.00 79.25 143 GLN A C 1
ATOM 1167 O O . GLN A 1 143 ? 0.138 -8.400 9.435 1.00 79.25 143 GLN A O 1
ATOM 1172 N N . GLY A 1 144 ? 0.480 -8.493 11.660 1.00 77.50 144 GLY A N 1
ATOM 1173 C CA . GLY A 1 144 ? 1.942 -8.547 11.610 1.00 77.50 144 GLY A CA 1
ATOM 1174 C C . GLY A 1 144 ? 2.492 -9.800 10.932 1.00 77.50 144 GLY A C 1
ATOM 1175 O O . GLY A 1 144 ? 3.343 -9.694 10.058 1.00 77.50 144 GLY A O 1
ATOM 1176 N N . ARG A 1 145 ? 1.953 -10.982 11.259 1.00 77.94 145 ARG A N 1
ATOM 1177 C CA . ARG A 1 145 ? 2.347 -12.238 10.591 1.00 77.94 145 ARG A CA 1
ATOM 1178 C C . ARG A 1 145 ? 2.084 -12.195 9.086 1.00 77.94 145 ARG A C 1
ATOM 1180 O O . ARG A 1 145 ? 2.943 -12.582 8.304 1.00 77.94 145 ARG A O 1
ATOM 1187 N N . SER A 1 146 ? 0.929 -11.667 8.682 1.00 78.50 146 SER A N 1
ATOM 1188 C CA . SER A 1 146 ? 0.601 -11.489 7.263 1.00 78.50 146 SER A CA 1
ATOM 1189 C C . SER A 1 146 ? 1.573 -10.529 6.562 1.00 78.50 146 SER A C 1
ATOM 1191 O O . SER A 1 146 ? 1.961 -10.765 5.420 1.00 78.50 146 SER A O 1
ATOM 1193 N N . LEU A 1 147 ? 2.028 -9.474 7.248 1.00 81.38 147 LEU A N 1
ATOM 1194 C CA . LEU A 1 147 ? 3.060 -8.580 6.719 1.00 81.38 147 LEU A CA 1
ATOM 1195 C C . LEU A 1 147 ? 4.402 -9.307 6.518 1.00 81.38 147 LEU A C 1
ATOM 1197 O O . LEU A 1 147 ? 5.043 -9.121 5.483 1.00 81.38 147 LEU A O 1
ATOM 1201 N N . ASP A 1 148 ? 4.811 -10.150 7.469 1.00 82.00 148 ASP A N 1
ATOM 1202 C CA . ASP A 1 148 ? 6.034 -10.955 7.357 1.00 82.00 148 ASP A CA 1
ATOM 1203 C C . ASP A 1 148 ? 5.971 -11.931 6.168 1.00 82.00 148 ASP A C 1
ATOM 1205 O O . ASP A 1 148 ? 6.955 -12.093 5.439 1.00 82.00 148 ASP A O 1
ATOM 1209 N N . GLU A 1 149 ? 4.804 -12.527 5.911 1.00 82.38 149 GLU A N 1
ATOM 1210 C CA . GLU A 1 149 ? 4.559 -13.370 4.734 1.00 82.38 149 GLU A CA 1
ATOM 1211 C C . GLU A 1 149 ? 4.714 -12.582 3.423 1.00 82.38 149 GLU A C 1
ATOM 1213 O O . GLU A 1 149 ? 5.405 -13.045 2.511 1.00 82.38 149 GLU A O 1
ATOM 1218 N N . SER A 1 150 ? 4.160 -11.364 3.331 1.00 82.25 150 SER A N 1
ATOM 1219 C CA . SER A 1 150 ? 4.351 -10.483 2.166 1.00 82.25 150 SER A CA 1
ATOM 1220 C C . SER A 1 150 ? 5.826 -10.126 1.947 1.00 82.25 150 SER A C 1
ATOM 1222 O O . SER A 1 150 ? 6.309 -10.118 0.812 1.00 82.25 150 SER A O 1
ATOM 1224 N N . VAL A 1 151 ? 6.576 -9.866 3.024 1.00 85.75 151 VAL A N 1
ATOM 1225 C CA . VAL A 1 151 ? 8.025 -9.613 2.955 1.00 85.75 151 VAL A CA 1
ATOM 1226 C C . VAL A 1 151 ? 8.770 -10.844 2.436 1.00 85.75 151 VAL A C 1
ATOM 1228 O O . VAL A 1 151 ? 9.641 -10.712 1.569 1.00 85.75 151 VAL A O 1
ATOM 1231 N N . ALA A 1 152 ? 8.444 -12.038 2.936 1.00 83.44 152 ALA A N 1
ATOM 1232 C CA . ALA A 1 152 ? 9.053 -13.289 2.491 1.00 83.44 152 ALA A CA 1
ATOM 1233 C C . ALA A 1 152 ? 8.764 -13.561 1.006 1.00 83.44 152 ALA A C 1
ATOM 1235 O O . ALA A 1 152 ? 9.684 -13.877 0.247 1.00 83.44 152 ALA A O 1
ATOM 1236 N N . TYR A 1 153 ? 7.518 -13.351 0.581 1.00 82.50 153 TYR A N 1
ATOM 1237 C CA . TYR A 1 153 ? 7.083 -13.501 -0.804 1.00 82.50 153 TYR A CA 1
ATOM 1238 C C . TYR A 1 153 ? 7.825 -12.553 -1.758 1.00 82.50 153 TYR A C 1
ATOM 1240 O O . TYR A 1 153 ? 8.451 -13.008 -2.717 1.00 82.50 153 TYR A O 1
ATOM 1248 N N . LEU A 1 154 ? 7.855 -11.247 -1.472 1.00 83.12 154 LEU A N 1
ATOM 1249 C CA . LEU A 1 154 ? 8.572 -10.281 -2.315 1.00 83.12 154 LEU A CA 1
ATOM 1250 C C . LEU A 1 154 ? 10.086 -10.513 -2.314 1.00 83.12 154 LEU A C 1
ATOM 1252 O O . LEU A 1 154 ? 10.754 -10.307 -3.328 1.00 83.12 154 LEU A O 1
ATOM 1256 N N . THR A 1 155 ? 10.640 -11.000 -1.203 1.00 85.69 155 THR A N 1
ATOM 1257 C CA . THR A 1 155 ? 12.043 -11.425 -1.146 1.00 85.69 155 THR A CA 1
ATOM 1258 C C . THR A 1 155 ? 12.300 -12.615 -2.071 1.00 85.69 155 THR A C 1
ATOM 1260 O O . THR A 1 155 ? 13.330 -12.650 -2.747 1.00 85.69 155 THR A O 1
ATOM 1263 N N . GLN A 1 156 ? 11.387 -13.589 -2.127 1.00 82.44 156 GLN A N 1
ATOM 1264 C CA . GLN A 1 156 ? 11.482 -14.731 -3.036 1.00 82.44 156 GLN A CA 1
ATOM 1265 C C . GLN A 1 156 ? 11.377 -14.297 -4.503 1.00 82.44 156 GLN A C 1
ATOM 1267 O O . GLN A 1 156 ? 12.219 -14.702 -5.304 1.00 82.44 156 GLN A O 1
ATOM 1272 N N . LEU A 1 157 ? 10.424 -13.426 -4.841 1.00 78.31 157 LEU A N 1
ATOM 1273 C CA . LEU A 1 157 ? 10.297 -12.848 -6.182 1.00 78.31 157 LEU A CA 1
ATOM 1274 C C . LEU A 1 157 ? 11.564 -12.085 -6.605 1.00 78.31 157 LEU A C 1
ATOM 1276 O O . LEU A 1 157 ? 12.058 -12.262 -7.720 1.00 78.31 157 LEU A O 1
ATOM 1280 N N . GLY A 1 158 ? 12.172 -11.326 -5.688 1.00 81.12 158 GLY A N 1
ATOM 1281 C CA . GLY A 1 158 ? 13.465 -10.676 -5.918 1.00 81.12 158 GLY A CA 1
ATOM 1282 C C . GLY A 1 158 ? 14.586 -11.662 -6.268 1.00 81.12 158 GLY A C 1
ATOM 1283 O O . GLY A 1 158 ? 15.421 -11.387 -7.130 1.00 81.12 158 GLY A O 1
ATOM 1284 N N . ARG A 1 159 ? 14.595 -12.864 -5.674 1.00 81.12 159 ARG A N 1
ATOM 1285 C CA . ARG A 1 159 ? 15.553 -13.927 -6.048 1.00 81.12 159 ARG A CA 1
ATOM 1286 C C . ARG A 1 159 ? 15.303 -14.483 -7.451 1.00 81.12 159 ARG A C 1
ATOM 1288 O O . ARG A 1 159 ? 16.233 -15.001 -8.056 1.00 81.12 159 ARG A O 1
ATOM 1295 N N . GLN A 1 160 ? 14.081 -14.364 -7.963 1.00 78.31 160 GLN A N 1
ATOM 1296 C CA . GLN A 1 160 ? 13.684 -14.788 -9.310 1.00 78.31 160 GLN A CA 1
ATOM 1297 C C . GLN A 1 160 ? 13.854 -13.676 -10.361 1.00 78.31 160 GLN A C 1
ATOM 1299 O O . GLN A 1 160 ? 13.498 -13.859 -11.525 1.00 78.31 160 GLN A O 1
ATOM 1304 N N . GLY A 1 161 ? 14.422 -12.529 -9.974 1.00 75.62 161 GLY A N 1
ATOM 1305 C CA . GLY A 1 161 ? 14.695 -11.417 -10.882 1.00 75.62 161 GLY A CA 1
ATOM 1306 C C . GLY A 1 161 ? 13.543 -10.423 -11.048 1.00 75.62 161 GLY A C 1
ATOM 1307 O O . GLY A 1 161 ? 13.578 -9.631 -11.985 1.00 75.62 161 GLY A O 1
ATOM 1308 N N . VAL A 1 162 ? 12.537 -10.460 -10.170 1.00 78.75 162 VAL A N 1
ATOM 1309 C CA . VAL A 1 162 ? 11.366 -9.566 -10.196 1.00 78.75 162 VAL A CA 1
ATOM 1310 C C . VAL A 1 162 ? 11.596 -8.368 -9.269 1.00 78.75 162 VAL A C 1
ATOM 1312 O O . VAL A 1 162 ? 12.077 -8.538 -8.149 1.00 78.75 162 VAL A O 1
ATOM 1315 N N . GLU A 1 163 ? 11.249 -7.151 -9.701 1.00 84.62 163 GLU A N 1
ATOM 1316 C CA . GLU A 1 163 ? 11.228 -5.989 -8.801 1.00 84.62 163 GLU A CA 1
ATOM 1317 C C . GLU A 1 163 ? 9.970 -6.017 -7.915 1.00 84.62 163 GLU A C 1
ATOM 1319 O O . GLU A 1 163 ? 8.873 -6.302 -8.390 1.00 84.62 163 GLU A O 1
ATOM 1324 N N . GLY A 1 164 ? 10.103 -5.709 -6.623 1.00 86.69 164 GLY A N 1
ATOM 1325 C CA . GLY A 1 164 ? 8.993 -5.781 -5.666 1.00 86.69 164 GLY A CA 1
ATOM 1326 C C . GLY A 1 164 ? 8.786 -4.493 -4.872 1.00 86.69 164 GLY A C 1
ATOM 1327 O O . GLY A 1 164 ? 9.756 -3.925 -4.373 1.00 86.69 164 GLY A O 1
ATOM 1328 N N . TYR A 1 165 ? 7.540 -4.061 -4.682 1.00 90.12 165 TYR A N 1
ATOM 1329 C CA . TYR A 1 165 ? 7.174 -2.972 -3.767 1.00 90.12 165 TYR A CA 1
ATOM 1330 C C . TYR A 1 165 ? 6.181 -3.474 -2.736 1.00 90.12 165 TYR A C 1
ATOM 1332 O O . TYR A 1 165 ? 5.168 -4.064 -3.088 1.00 90.12 165 TYR A O 1
ATOM 1340 N N . LEU A 1 166 ? 6.463 -3.197 -1.469 1.00 89.69 166 LEU A N 1
ATOM 1341 C CA . LEU A 1 166 ? 5.517 -3.363 -0.378 1.00 89.69 166 LEU A CA 1
ATOM 1342 C C . LEU A 1 166 ? 5.149 -1.988 0.146 1.00 89.69 166 LEU A C 1
ATOM 1344 O O . LEU A 1 166 ? 5.993 -1.298 0.720 1.00 89.69 166 LEU A O 1
ATOM 1348 N N . PHE A 1 167 ? 3.893 -1.613 -0.029 1.00 90.94 167 PHE A N 1
ATOM 1349 C CA . PHE A 1 167 ? 3.317 -0.462 0.640 1.00 9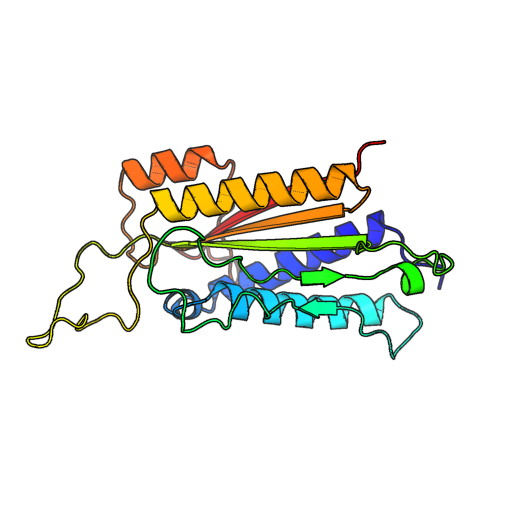0.94 167 PHE A CA 1
ATOM 1350 C C . PHE A 1 167 ? 2.645 -0.920 1.924 1.00 90.94 167 PHE A C 1
ATOM 1352 O O . PHE A 1 167 ? 1.938 -1.927 1.942 1.00 90.94 167 PHE A O 1
ATOM 1359 N N . VAL A 1 168 ? 2.865 -0.187 3.009 1.00 88.62 168 VAL A N 1
ATOM 1360 C CA . VAL A 1 168 ? 2.214 -0.460 4.286 1.00 88.62 168 VAL A CA 1
ATOM 1361 C C . VAL A 1 168 ? 1.500 0.806 4.730 1.00 88.62 168 VAL A C 1
ATOM 1363 O O . VAL A 1 168 ? 2.107 1.869 4.843 1.00 88.62 168 VAL A O 1
ATOM 1366 N N . LEU A 1 169 ? 0.199 0.694 4.963 1.00 88.19 169 LEU A N 1
ATOM 1367 C CA . LEU A 1 169 ? -0.634 1.742 5.541 1.00 88.19 169 LEU A CA 1
ATOM 1368 C C . LEU A 1 169 ? -0.997 1.332 6.956 1.00 88.19 169 LEU A C 1
ATOM 1370 O O . LEU A 1 169 ? -1.362 0.186 7.180 1.00 88.19 169 LEU A O 1
ATOM 1374 N N . TYR A 1 170 ? -0.943 2.265 7.893 1.00 86.06 170 TYR A N 1
ATOM 1375 C CA . TYR A 1 170 ? -1.468 2.076 9.233 1.00 86.06 170 TYR A CA 1
ATOM 1376 C C . TYR A 1 170 ? -2.561 3.099 9.500 1.00 86.06 170 TYR A C 1
ATOM 1378 O O . TYR A 1 170 ? -2.340 4.305 9.373 1.00 86.06 170 TYR A O 1
ATOM 1386 N N . SER A 1 171 ? -3.733 2.599 9.878 1.00 83.25 171 SER A N 1
ATOM 1387 C CA . SER A 1 171 ? -4.893 3.398 10.236 1.00 83.25 171 SER A CA 1
ATOM 1388 C C . SER A 1 171 ? -5.291 3.151 11.689 1.00 83.25 171 SER A C 1
ATOM 1390 O O . SER A 1 171 ? -5.664 2.047 12.087 1.00 83.25 171 SER A O 1
ATOM 1392 N N . ASN A 1 172 ? -5.237 4.214 12.481 1.00 77.31 172 ASN A N 1
ATOM 1393 C CA . ASN A 1 172 ? -5.736 4.285 13.841 1.00 77.31 172 ASN A CA 1
ATOM 1394 C C . ASN A 1 172 ? -7.057 5.060 13.895 1.00 77.31 172 ASN A C 1
ATOM 1396 O O . ASN A 1 172 ? -7.150 6.127 14.506 1.00 77.31 172 ASN A O 1
ATOM 1400 N N . LEU A 1 173 ? -8.092 4.511 13.258 1.00 66.25 173 LEU A N 1
ATOM 1401 C CA . LEU A 1 173 ? -9.446 5.066 13.351 1.00 66.25 173 LEU A CA 1
ATOM 1402 C C . LEU A 1 173 ? -10.015 5.019 14.774 1.00 66.25 173 LEU A C 1
ATOM 1404 O O . LEU A 1 173 ? -10.895 5.805 15.104 1.00 66.25 173 LEU A O 1
ATOM 1408 N N . ALA A 1 174 ? -9.490 4.145 15.636 1.00 57.44 174 ALA A N 1
ATOM 1409 C CA . ALA A 1 174 ? -9.878 4.081 17.040 1.00 57.44 174 ALA A CA 1
ATOM 1410 C C . ALA A 1 174 ? -9.398 5.301 17.854 1.00 57.44 174 ALA A C 1
ATOM 1412 O O . ALA A 1 174 ? -9.768 5.425 19.021 1.00 57.44 174 ALA A O 1
ATOM 1413 N N . ALA A 1 175 ? -8.563 6.180 17.270 1.00 57.03 175 ALA A N 1
ATOM 1414 C CA . ALA A 1 175 ? -7.941 7.336 17.925 1.00 57.03 175 ALA A CA 1
ATOM 1415 C C . ALA A 1 175 ? -7.240 6.986 19.254 1.00 57.03 175 ALA A C 1
ATOM 1417 O O . ALA A 1 175 ? -7.064 7.832 20.131 1.00 57.03 175 ALA A O 1
ATOM 1418 N N . ARG A 1 176 ? -6.832 5.723 19.413 1.00 55.91 176 ARG A N 1
ATOM 1419 C CA . ARG A 1 176 ? -6.196 5.190 20.616 1.00 55.91 176 ARG A CA 1
ATOM 1420 C C . ARG A 1 176 ? -4.958 4.436 20.197 1.00 55.91 176 ARG A C 1
ATOM 1422 O O . ARG A 1 176 ? -5.005 3.573 19.332 1.00 55.91 176 ARG A O 1
ATOM 1429 N N . VAL A 1 177 ? -3.821 4.830 20.743 1.00 55.59 177 VAL A N 1
ATOM 1430 C CA . VAL A 1 177 ? -2.555 4.140 20.525 1.00 55.59 177 VAL A CA 1
ATOM 1431 C C . VAL A 1 177 ? -2.241 3.427 21.831 1.00 55.59 177 VAL A C 1
ATOM 1433 O O . VAL A 1 177 ? -1.908 4.089 22.815 1.00 55.59 177 VAL A O 1
ATOM 1436 N N . THR A 1 178 ? -2.378 2.101 21.877 1.00 56.97 178 THR A N 1
ATOM 1437 C CA . THR A 1 178 ? -1.882 1.355 23.039 1.00 56.97 178 THR A CA 1
ATOM 1438 C C . THR A 1 178 ? -0.357 1.258 22.965 1.00 56.97 178 THR A C 1
ATOM 1440 O O . THR A 1 178 ? 0.238 1.301 21.889 1.00 56.97 178 THR A O 1
ATOM 1443 N N . SER A 1 179 ? 0.315 1.111 24.108 1.00 55.75 179 SER A N 1
ATOM 1444 C CA . SER A 1 179 ? 1.776 0.932 24.148 1.00 55.75 179 SER A CA 1
ATOM 1445 C C . SER A 1 179 ? 2.242 -0.328 23.401 1.00 55.75 179 SER A C 1
ATOM 1447 O O . SER A 1 179 ? 3.357 -0.358 22.873 1.00 55.75 179 SER A O 1
ATOM 1449 N N . VAL A 1 180 ? 1.379 -1.346 23.324 1.00 55.16 180 VAL A N 1
ATOM 1450 C CA . VAL A 1 180 ? 1.594 -2.584 22.563 1.00 55.16 180 VAL A CA 1
ATOM 1451 C C . VAL A 1 180 ? 1.507 -2.316 21.063 1.00 55.16 180 VAL A C 1
ATOM 1453 O O . VAL A 1 180 ? 2.392 -2.754 20.326 1.00 55.16 180 VAL A O 1
ATOM 1456 N N . ASP A 1 181 ? 0.514 -1.539 20.621 1.00 59.00 181 ASP A N 1
ATOM 1457 C CA . ASP A 1 181 ? 0.402 -1.120 19.224 1.00 59.00 181 ASP A CA 1
ATOM 1458 C C . ASP A 1 181 ? 1.629 -0.312 18.823 1.00 59.00 181 ASP A C 1
ATOM 1460 O O . ASP A 1 181 ? 2.294 -0.678 17.862 1.00 59.00 181 ASP A O 1
ATOM 1464 N N . THR A 1 182 ? 2.026 0.701 19.601 1.00 59.59 182 THR A N 1
ATOM 1465 C CA . THR A 1 182 ? 3.224 1.504 19.300 1.00 59.59 182 THR A CA 1
ATOM 1466 C C . THR A 1 182 ? 4.473 0.643 19.164 1.00 59.59 182 THR A C 1
ATOM 1468 O O . THR A 1 182 ? 5.262 0.860 18.250 1.00 59.59 182 THR A O 1
ATOM 1471 N N . ARG A 1 183 ? 4.672 -0.336 20.059 1.00 63.50 183 ARG A N 1
ATOM 1472 C CA . ARG A 1 183 ? 5.858 -1.205 20.038 1.00 63.50 183 ARG A CA 1
ATOM 1473 C C . ARG A 1 183 ? 5.861 -2.138 18.825 1.00 63.50 183 ARG A C 1
ATOM 1475 O O . ARG A 1 183 ? 6.893 -2.259 18.169 1.00 63.50 183 ARG A O 1
ATOM 1482 N N . ASN A 1 184 ? 4.728 -2.764 18.510 1.00 63.84 184 ASN A N 1
ATOM 1483 C CA . ASN A 1 184 ? 4.611 -3.646 17.347 1.00 63.84 184 ASN A CA 1
ATOM 1484 C C . ASN A 1 184 ? 4.728 -2.845 16.038 1.00 63.84 184 ASN A C 1
ATOM 1486 O O . ASN A 1 184 ? 5.482 -3.228 15.148 1.00 63.84 184 ASN A O 1
ATOM 1490 N N . ILE A 1 185 ? 4.090 -1.674 15.965 1.00 62.66 185 ILE A N 1
ATOM 1491 C CA . ILE A 1 185 ? 4.146 -0.747 14.825 1.00 62.66 185 ILE A CA 1
ATOM 1492 C C . ILE A 1 185 ? 5.563 -0.199 14.613 1.00 62.66 185 ILE A C 1
ATOM 1494 O O . ILE A 1 185 ? 6.011 -0.075 13.471 1.00 62.66 185 ILE A O 1
ATOM 1498 N N . ALA A 1 186 ? 6.292 0.099 15.693 1.00 59.72 186 ALA A N 1
ATOM 1499 C CA . ALA A 1 186 ? 7.674 0.572 15.631 1.00 59.72 186 ALA A CA 1
ATOM 1500 C C . ALA A 1 186 ? 8.643 -0.483 15.076 1.00 59.72 186 ALA A C 1
ATOM 1502 O O . ALA A 1 186 ? 9.649 -0.117 14.469 1.00 59.72 186 ALA A O 1
ATOM 1503 N N . SER A 1 187 ? 8.339 -1.777 15.230 1.00 65.69 187 SER A N 1
ATOM 1504 C CA . SER A 1 187 ? 9.200 -2.855 14.725 1.00 65.69 187 SER A CA 1
ATOM 1505 C C . SER A 1 187 ? 9.273 -2.927 13.189 1.00 65.69 187 SER A C 1
ATOM 1507 O O . SER A 1 187 ? 10.238 -3.464 12.650 1.00 65.69 187 SER A O 1
ATOM 1509 N N . TRP A 1 188 ? 8.310 -2.326 12.476 1.00 66.06 188 TRP A N 1
ATOM 1510 C CA . TRP A 1 188 ? 8.212 -2.364 11.006 1.00 66.06 188 TRP A CA 1
ATOM 1511 C C . TRP A 1 188 ? 8.915 -1.206 10.263 1.00 66.06 188 TRP A C 1
ATOM 1513 O O . TRP A 1 188 ? 9.005 -1.236 9.039 1.00 66.06 188 TRP A O 1
ATOM 1523 N N . ALA A 1 189 ? 9.509 -0.266 11.007 1.00 58.44 189 ALA A N 1
ATOM 1524 C CA . ALA A 1 189 ? 10.362 0.855 10.573 1.00 58.44 189 ALA A CA 1
ATOM 1525 C C . ALA A 1 189 ? 9.712 2.069 9.848 1.00 58.44 189 ALA A C 1
ATOM 1527 O O . ALA A 1 189 ? 8.870 1.949 8.960 1.00 58.44 189 ALA A O 1
ATOM 1528 N N . SER A 1 190 ? 10.196 3.256 10.269 1.00 66.12 190 SER A N 1
ATOM 1529 C CA . SER A 1 190 ? 9.916 4.657 9.877 1.00 66.12 190 SER A CA 1
ATOM 1530 C C . SER A 1 190 ? 8.625 4.941 9.115 1.00 66.12 190 SER A C 1
ATOM 1532 O O . SER A 1 190 ? 8.611 5.109 7.898 1.00 66.12 190 SER A O 1
ATOM 1534 N N . TRP A 1 191 ? 7.555 5.107 9.881 1.00 78.50 191 TRP A N 1
ATOM 1535 C CA . TRP A 1 191 ? 6.295 5.642 9.394 1.00 78.50 191 TRP A CA 1
ATOM 1536 C C . TRP A 1 191 ? 6.403 7.133 9.067 1.00 78.50 191 TRP A C 1
ATOM 1538 O O . TRP A 1 191 ? 6.893 7.925 9.873 1.00 78.50 191 TRP A O 1
ATOM 1548 N N . LEU A 1 192 ? 5.885 7.516 7.904 1.00 82.38 192 LEU A N 1
ATOM 1549 C CA . LEU A 1 192 ? 5.656 8.899 7.512 1.00 82.38 192 LEU A CA 1
ATOM 1550 C C . LEU A 1 192 ? 4.179 9.255 7.754 1.00 82.38 192 LEU A C 1
ATOM 1552 O O . LEU A 1 192 ? 3.294 8.455 7.423 1.00 82.38 192 LEU A O 1
ATOM 1556 N N . PRO A 1 193 ? 3.876 10.428 8.339 1.00 82.31 193 PRO A N 1
ATOM 1557 C CA . PRO A 1 193 ? 2.499 10.892 8.449 1.00 82.31 193 PRO A CA 1
ATOM 1558 C C . PRO A 1 193 ? 1.927 11.183 7.059 1.00 82.31 193 PRO A C 1
ATOM 1560 O O . PRO A 1 193 ? 2.642 11.635 6.165 1.00 82.31 193 PRO A O 1
ATOM 1563 N N . VAL A 1 194 ? 0.629 10.940 6.879 1.00 85.12 194 VAL A N 1
ATOM 1564 C CA . VAL A 1 194 ? -0.071 11.364 5.660 1.00 85.12 194 VAL A CA 1
ATOM 1565 C C . VAL A 1 194 ? -0.432 12.845 5.775 1.00 85.12 194 VAL A C 1
ATOM 1567 O O . VAL A 1 194 ? -1.023 13.267 6.770 1.00 85.12 194 VAL A O 1
ATOM 1570 N N . GLU A 1 195 ? -0.102 13.626 4.747 1.00 83.88 195 GLU A N 1
ATOM 1571 C CA . GLU A 1 195 ? -0.441 15.047 4.647 1.00 83.88 195 GLU A CA 1
ATOM 1572 C C . GLU A 1 195 ? -1.487 15.287 3.553 1.00 83.88 195 GLU A C 1
ATOM 1574 O O . GLU A 1 195 ? -1.416 14.734 2.455 1.00 83.88 195 GLU A O 1
ATOM 1579 N N . VAL A 1 196 ? -2.476 16.121 3.866 1.00 80.94 196 VAL A N 1
ATOM 1580 C CA . VAL A 1 196 ? -3.602 16.484 3.007 1.00 80.94 196 VAL A 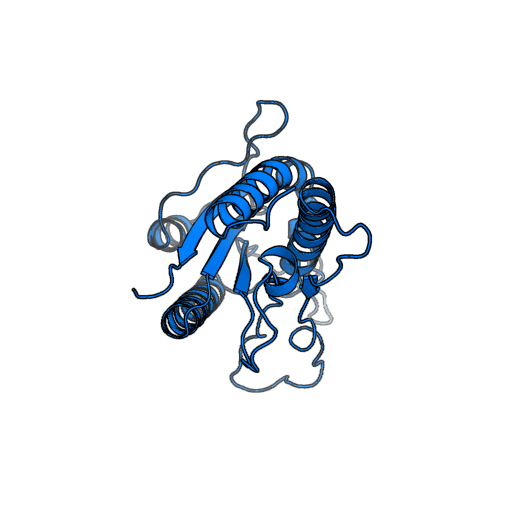CA 1
ATOM 1581 C C . VAL A 1 196 ? -3.764 17.989 3.037 1.00 80.94 196 VAL A C 1
ATOM 1583 O O . VAL A 1 196 ? -4.016 18.561 4.094 1.00 80.94 196 VAL A O 1
ATOM 1586 N N . ASN A 1 197 ? -3.634 18.640 1.880 1.00 84.25 197 ASN A N 1
ATOM 1587 C CA . ASN A 1 197 ? -3.738 20.099 1.762 1.00 84.25 197 ASN A CA 1
ATOM 1588 C C . ASN A 1 197 ? -2.831 20.845 2.768 1.00 84.25 197 ASN A C 1
ATOM 1590 O O . ASN A 1 197 ? -3.214 21.875 3.314 1.00 84.25 197 ASN A O 1
ATOM 1594 N N . GLY A 1 198 ? -1.644 20.293 3.053 1.00 81.75 198 GLY A N 1
ATOM 1595 C CA . GLY A 1 198 ? -0.689 20.840 4.025 1.00 81.75 198 GLY A CA 1
ATOM 1596 C C . GLY A 1 198 ? -0.991 20.531 5.498 1.00 81.75 198 GLY A C 1
ATOM 1597 O O . GLY A 1 198 ? -0.233 20.952 6.368 1.00 81.75 198 GLY A O 1
ATOM 1598 N N . ALA A 1 199 ? -2.059 19.788 5.802 1.00 82.75 199 ALA A N 1
ATOM 1599 C CA . ALA A 1 199 ? -2.409 19.362 7.155 1.00 82.75 199 ALA A CA 1
ATOM 1600 C C . ALA A 1 199 ? -2.158 17.860 7.354 1.00 82.75 199 ALA A C 1
ATOM 1602 O O . ALA A 1 199 ? -2.510 17.036 6.510 1.00 82.75 199 ALA A O 1
ATOM 1603 N N . ARG A 1 200 ? -1.575 17.480 8.496 1.00 82.56 200 ARG A N 1
ATOM 1604 C CA . ARG A 1 200 ? -1.394 16.066 8.859 1.00 82.56 200 ARG A CA 1
ATOM 1605 C C . ARG A 1 200 ? -2.734 15.421 9.192 1.00 82.56 200 ARG A C 1
ATOM 1607 O O . ARG A 1 200 ? -3.504 15.958 9.986 1.00 82.56 200 ARG A O 1
ATOM 1614 N N . VAL A 1 201 ? -2.978 14.240 8.636 1.00 80.00 201 VAL A N 1
ATOM 1615 C CA . VAL A 1 201 ? -4.165 13.439 8.944 1.00 80.00 201 VAL A CA 1
ATOM 1616 C C . VAL A 1 201 ? -3.913 12.658 10.224 1.00 80.00 201 VAL A C 1
ATOM 1618 O O . VAL A 1 201 ? -3.050 11.780 10.281 1.00 80.00 201 VAL A O 1
ATOM 1621 N N . SER A 1 202 ? -4.663 12.993 11.273 1.00 75.88 202 SER A N 1
ATOM 1622 C CA . SER A 1 202 ? -4.581 12.274 12.543 1.00 75.88 202 SER A CA 1
ATOM 1623 C C . SER A 1 202 ? -4.971 10.808 12.346 1.00 75.88 202 SER A C 1
ATOM 1625 O O . SER A 1 202 ? -5.992 10.508 11.731 1.00 75.88 202 SER A O 1
ATOM 1627 N N . GLY A 1 203 ? -4.149 9.894 12.862 1.00 78.00 203 GLY A N 1
ATOM 1628 C CA . GLY A 1 203 ? -4.434 8.462 12.829 1.00 78.00 203 GLY A CA 1
ATOM 1629 C C . GLY A 1 203 ? -4.175 7.766 11.491 1.00 78.00 203 GLY A C 1
ATOM 1630 O O . GLY A 1 203 ? -4.579 6.618 11.357 1.00 78.00 203 GLY A O 1
ATOM 1631 N N . LEU A 1 204 ? -3.500 8.386 10.516 1.00 84.88 204 LEU A N 1
ATOM 1632 C CA . LEU A 1 204 ? -3.062 7.690 9.300 1.00 84.88 204 LEU A CA 1
ATOM 1633 C C . LEU A 1 204 ? -1.567 7.904 9.043 1.00 84.88 204 LEU A C 1
ATOM 1635 O O . LEU A 1 204 ? -1.090 9.034 8.922 1.00 84.88 204 LEU A O 1
ATOM 1639 N N . THR A 1 205 ? -0.825 6.807 8.929 1.00 87.06 205 THR A N 1
ATOM 1640 C CA . THR A 1 205 ? 0.606 6.816 8.604 1.00 87.06 205 THR A CA 1
ATOM 1641 C C . THR A 1 205 ? 0.924 5.758 7.558 1.00 87.06 205 THR A C 1
ATOM 1643 O O . THR A 1 205 ? 0.183 4.790 7.393 1.00 87.06 205 THR A O 1
ATOM 1646 N N . TRP A 1 206 ? 2.035 5.915 6.843 1.00 88.12 206 TRP A N 1
ATOM 1647 C CA . TRP A 1 206 ? 2.454 4.948 5.829 1.00 88.12 206 TRP A CA 1
ATOM 1648 C C . TRP A 1 206 ? 3.965 4.706 5.824 1.00 88.12 206 TRP A C 1
ATOM 1650 O O . TRP A 1 206 ? 4.740 5.524 6.311 1.00 88.12 206 TRP A O 1
ATOM 1660 N N . THR A 1 207 ? 4.386 3.569 5.286 1.00 88.88 207 THR A N 1
ATOM 1661 C CA . THR A 1 207 ? 5.783 3.278 4.955 1.00 88.88 207 THR A CA 1
ATOM 1662 C C . THR A 1 207 ? 5.827 2.438 3.682 1.00 88.88 207 THR A C 1
ATOM 1664 O O . THR A 1 207 ? 4.807 1.921 3.217 1.00 88.88 207 THR A O 1
ATOM 1667 N N . SER A 1 208 ? 6.996 2.330 3.068 1.00 89.62 208 SER A N 1
ATOM 1668 C CA . SER A 1 208 ? 7.177 1.527 1.863 1.00 89.62 208 SER A CA 1
ATOM 1669 C C . SER A 1 208 ? 8.539 0.865 1.853 1.00 89.62 208 SER A C 1
ATOM 1671 O O . SER A 1 208 ? 9.531 1.468 2.265 1.00 89.62 208 SER A O 1
ATOM 1673 N N . ARG A 1 209 ? 8.605 -0.348 1.311 1.00 88.56 209 ARG A N 1
ATOM 1674 C CA . ARG A 1 209 ? 9.850 -1.087 1.131 1.00 88.56 209 ARG A CA 1
ATOM 1675 C C . ARG A 1 209 ? 9.974 -1.582 -0.300 1.00 88.56 209 ARG A C 1
ATOM 1677 O O . ARG A 1 209 ? 9.065 -2.206 -0.835 1.00 88.56 209 ARG A O 1
ATOM 1684 N N . HIS A 1 210 ? 11.140 -1.342 -0.885 1.00 89.62 210 HIS A N 1
ATOM 1685 C CA . HIS A 1 210 ? 11.490 -1.808 -2.219 1.00 89.62 210 HIS A CA 1
ATOM 1686 C C . HIS A 1 210 ? 12.429 -3.024 -2.144 1.00 89.62 210 HIS A C 1
ATOM 1688 O O . HIS A 1 210 ? 13.416 -3.026 -1.401 1.00 89.62 210 HIS A O 1
ATOM 1694 N N . PHE A 1 211 ? 12.120 -4.048 -2.936 1.00 88.25 211 PHE A N 1
ATOM 1695 C CA . PHE A 1 211 ? 12.829 -5.316 -3.051 1.00 88.25 211 PHE A CA 1
ATOM 1696 C C . PHE A 1 211 ? 13.483 -5.397 -4.429 1.00 88.25 211 PHE A C 1
ATOM 1698 O O . PHE A 1 211 ? 12.808 -5.380 -5.458 1.00 88.25 211 PHE A O 1
ATOM 1705 N N . LYS A 1 212 ? 14.816 -5.462 -4.439 1.00 85.88 212 LYS A N 1
ATOM 1706 C CA . LYS A 1 212 ? 15.613 -5.494 -5.668 1.00 85.88 212 LYS A CA 1
ATOM 1707 C C . LYS A 1 212 ? 15.896 -6.936 -6.108 1.00 85.88 212 LYS A C 1
ATOM 1709 O O . LYS A 1 212 ? 16.160 -7.774 -5.240 1.00 85.88 212 LYS A O 1
ATOM 1714 N N . PRO A 1 213 ? 15.958 -7.194 -7.425 1.00 80.31 213 PRO A N 1
ATOM 1715 C CA . PRO A 1 213 ? 16.568 -8.390 -7.982 1.00 80.31 213 PRO A CA 1
ATOM 1716 C C . PRO A 1 213 ? 17.977 -8.601 -7.425 1.00 80.31 213 PRO A C 1
ATOM 1718 O O . PRO A 1 213 ? 18.732 -7.633 -7.280 1.00 80.31 213 PRO A O 1
ATOM 1721 N N . ARG A 1 214 ? 18.354 -9.846 -7.114 1.00 73.56 214 ARG A N 1
ATOM 1722 C CA . ARG A 1 214 ? 19.775 -10.155 -6.887 1.00 73.56 214 ARG A CA 1
ATOM 1723 C C . ARG A 1 214 ? 20.532 -9.991 -8.210 1.00 73.56 214 ARG A C 1
ATOM 1725 O O . ARG A 1 214 ? 20.054 -10.471 -9.236 1.00 73.56 214 ARG A O 1
ATOM 1732 N N . ALA A 1 215 ? 21.651 -9.267 -8.153 1.00 58.09 215 ALA A N 1
ATOM 1733 C CA . ALA A 1 215 ? 22.601 -9.124 -9.255 1.00 58.09 215 ALA A CA 1
ATOM 1734 C C . ALA A 1 215 ? 23.341 -10.439 -9.516 1.00 58.09 215 ALA A C 1
ATOM 1736 O O . ALA A 1 215 ? 23.551 -11.185 -8.527 1.00 58.09 215 ALA A O 1
#

Secondary structure (DSSP, 8-state):
-PPP-HHHHHHHHHHHHHHHHHHHHT-GGGGGSS-HHHHHHHHHHHHHHHHHHHH-S-TT---EEEE-TTS--TT--SSS---PPPEEEE--TTTTT------SS-SEEEEEEEEEPPPS---B-TTSSBSS-SSPPPPHHHHHHHHHHHHHHHHHHHHTT-EEEEEEEEE-TT----HHHHHHHHTT--PEEEEETTEEEEEEEEEEEEEPPP-

Radius of gyration: 18.68 Å; Cα contacts (8 Å, |Δi|>4): 291; chains: 1; bounding box: 51×45×52 Å

Nearest PDB structures (foldseek):
  4lle-assembly1_A  TM=4.169E-01  e=2.556E+00  Pseudomonas aeruginosa PAO1
  3wxy-assembly1_B  TM=3.793E-01  e=4.500E+00  Aspergillus oryzae
  5ei0-assembly1_A  TM=4.424E-01  e=9.567E+00  Homo sapiens
  3wy0-assembly1_A  TM=3.291E-01  e=5.103E+00  Aspergillus oryzae

=== Feature glossary ===
Legend for the data blocks above and below:

— What the protein is —

The amino-acid sequence is the protein's primary structure: the linear order of residues from the N-terminus to the C-terminus, written in one-letter code. Everything else here — the 3D coordinates, the secondary structure, the domain annotations — is ultimately a consequence of this string.

Functional annotations link the protein to curated databases. InterPro entries identify conserved domains and families by matching the sequence against member-database signatures (Pfam, PROSITE, CDD, …). Gene Ontology (GO) terms describe molecular function, biological process, and cellular component in a controlled vocabulary. CATH places the structure in a hierarchical fold classification (Class/Architecture/Topology/Homologous-superfamily). The organism is the source species.

— Where its atoms are —

Atomic coordinates in PDBx/mmCIF format — the same representation the Protein Data Bank distributes. Each line of the _atom_site loop places one backbone atom in Cartesian space (units: ångströms, origin: arbitrary).

The six renders are orthographic views along the three Cartesian axes in both directions. Representation (cartoon, sticks, or surface) and color scheme (sequence-rainbow or by-chain) vary across proteins so the training set covers all the common visualization conventions.

— Local backbone conformation —

Eight-state secondary structure (DSSP): H is the canonical α-helix, G the tighter 3₁₀-helix, I the wider π-helix; E/B are β-structure, T and S are turns and bends, and '-' is everything else. DSSP derives these from the pattern of main-chain N–H···O=C hydrogen bonds, not from the sequence.

Three-state secondary structure (P-SEA) collapses the eight DSSP classes into helix (a), strand (b), and coil (c). P-SEA assigns these from Cα geometry alone — distances and angles — without requiring backbone oxygens, so it works on any Cα trace.

φ (phi) and ψ (psi) are the two rotatable backbone dihedrals per residue: φ is the C(i-1)–N–Cα–C torsion, ψ is the N–Cα–C–N(i+1) torsion, both in degrees on (−180°, 180°]. α-helical residues cluster near (−60°, −45°); β-strand residues near (−120°, +130°). A Ramachandran plot is simply a scatter of (φ, ψ) for every residue.

— Global shape and packing —

The geometric summary reports three shape descriptors. Rg (radius of gyration) measures how spread out the Cα atoms are about their centre of mass; compact globular proteins have small Rg, elongated or unfolded ones large. Cα contacts (<8 Å, |i−j|>4) count long-range residue pairs in spatial proximity — high for tightly packed folds, near zero for rods or random coil. The bounding-box extents give the protein's footprint along x, y, z in Å.

SASA measures how much of the protein is reachable by solvent. It is computed by rolling a water-sized probe over the atomic surface and summing the exposed area (Å²). Per-residue SASA distinguishes core (buried, low SASA) from surface (exposed, high SASA) residues; total SASA is a whole-molecule size measure.

Plot images: a contact map (which residues are close in 3D, as an N×N binary image), a Ramachandran scatter (backbone torsion angles, revealing secondary-structure composition at a glance), and — for AlphaFold structures — a PAE heatmap (pairwise prediction confidence).

— Structural neighborhood —

A 3Di character summarizes, for each residue, the relative orientation of the Cα frame of its nearest spatial neighbor. Because it encodes fold topology rather than chemistry, 3Di alignments detect remote structural similarity that sequence alignment misses.

The Foldseek neighbor list gives the closest experimentally determined structures in the PDB, ranked by structural alignment. TM-score near 1 means near-identical fold; near 0.3 means only rough topology match. This is how one finds what a novel AlphaFold prediction most resembles in the solved-structure universe.

— Confidence and disorder —

For AlphaFold models, the B-factor field carries pLDDT — the model's own estimate of local accuracy on a 0–100 scale. Regions with pLDDT<50 should be treated as essentially unmodeled; they often correspond to intrinsically disordered segments.

Crystallographic B-factors measure how much each atom's electron density is smeared out, in Å². They rise in mobile loops and surface residues and fall in the buried interior. In AlphaFold models this column is repurposed to hold pLDDT instead.

Predicted Aligned Error (PAE) is an AlphaFold confidence matrix: entry (i, j) is the expected error in the position of residue j, in ångströms, when the prediction is superimposed on the true structure at residue i. Low PAE within a block of residues means that block is internally rigid and well-predicted; high PAE between two blocks means their relative placement is uncertain even if each block individually is confident.